Protein AF-A0AAJ1XS82-F1 (afdb_monomer_lite)

Sequence (290 aa):
MNNEFSKLIDMKKSEEEIETNHFIIKDNILRFDHLTLQLSNISRIYAGTKRMRIPVMAISIFVLAFGTIRFEGLRWISLIIMGLTGLYIYMVYQRHQSNKEYLIFQLNSGDNYSLYFQDAEFLNKVRNAVEAAFNHKNMYSEINIAEQKIIQGNHHVIHGNQANLNTGIQQGNTMHSNNHEEHSSTTVGDITDSTIHHSTFGNQNHQKNEQPVYDWPVLEANFKAVITSLKNEDETKQVNRQALKAVEKKDAKQFETIIKMNRKIFTSNLFLNTASGVLAQVISTILGIR

pLDDT: mean 77.22, std 16.33, range [36.38, 95.06]

Structure (mmCIF, N/CA/C/O backbone):
data_AF-A0AAJ1XS82-F1
#
_entry.id   AF-A0AAJ1XS82-F1
#
loop_
_atom_site.group_PDB
_atom_site.id
_atom_site.type_symbol
_atom_site.label_atom_id
_atom_site.label_alt_id
_atom_site.label_comp_id
_atom_site.label_asym_id
_atom_site.label_entity_id
_atom_site.label_seq_id
_atom_site.pdbx_PDB_ins_code
_atom_site.Cartn_x
_atom_site.Cartn_y
_atom_site.Cartn_z
_atom_site.occupancy
_atom_site.B_iso_or_equiv
_atom_site.auth_seq_id
_atom_site.auth_comp_id
_atom_site.auth_asym_id
_atom_site.auth_atom_id
_atom_site.pdbx_PDB_model_num
ATOM 1 N N . MET A 1 1 ? 42.927 0.924 -27.214 1.00 36.38 1 MET A N 1
ATOM 2 C CA . MET A 1 1 ? 41.949 2.023 -27.070 1.00 36.38 1 MET A CA 1
ATOM 3 C C . MET A 1 1 ? 40.538 1.491 -27.370 1.00 36.38 1 MET A C 1
ATOM 5 O O . MET A 1 1 ? 39.835 2.062 -28.186 1.00 36.38 1 MET A O 1
ATOM 9 N N . ASN A 1 2 ? 40.129 0.376 -26.732 1.00 40.75 2 ASN A N 1
ATOM 10 C CA . ASN A 1 2 ? 38.979 -0.443 -27.177 1.00 40.75 2 ASN A CA 1
ATOM 11 C C . ASN A 1 2 ? 37.887 -0.643 -26.101 1.00 40.75 2 ASN A C 1
ATOM 13 O O . ASN A 1 2 ? 37.001 -1.469 -26.286 1.00 40.75 2 ASN A O 1
ATOM 17 N N . ASN A 1 3 ? 37.918 0.096 -24.986 1.00 47.62 3 ASN A N 1
ATOM 18 C CA . ASN A 1 3 ? 37.048 -0.198 -23.832 1.00 47.62 3 ASN A CA 1
ATOM 19 C C . ASN A 1 3 ? 35.695 0.540 -23.828 1.00 47.62 3 ASN A C 1
ATOM 21 O O . ASN A 1 3 ? 34.836 0.219 -23.011 1.00 47.62 3 ASN A O 1
ATOM 25 N N . GLU A 1 4 ? 35.483 1.506 -24.725 1.00 46.44 4 GLU A N 1
ATOM 26 C CA . GLU A 1 4 ? 34.209 2.243 -24.829 1.00 46.44 4 GLU A CA 1
ATOM 27 C C . GLU A 1 4 ? 33.242 1.586 -25.830 1.00 46.44 4 GLU A C 1
ATOM 29 O O . GLU A 1 4 ? 32.036 1.544 -25.601 1.00 46.44 4 GLU A O 1
ATOM 34 N N . PHE A 1 5 ? 33.764 0.981 -26.903 1.00 39.47 5 PHE A N 1
ATOM 35 C CA . PHE A 1 5 ? 32.949 0.299 -27.916 1.00 39.47 5 PHE A CA 1
ATOM 36 C C . PHE A 1 5 ? 32.402 -1.050 -27.425 1.00 39.47 5 PHE A C 1
ATOM 38 O O . PHE A 1 5 ? 31.287 -1.427 -27.773 1.00 39.47 5 PHE A O 1
ATOM 45 N N . SER A 1 6 ? 33.145 -1.761 -26.570 1.00 36.81 6 SER A N 1
ATOM 46 C CA . SER A 1 6 ? 32.701 -3.031 -25.981 1.00 36.81 6 SER A CA 1
ATOM 47 C C . SER A 1 6 ? 31.549 -2.858 -24.985 1.00 36.81 6 SER A C 1
ATOM 49 O O . SER A 1 6 ? 30.681 -3.721 -24.919 1.00 36.81 6 SER A O 1
ATOM 51 N N . LYS A 1 7 ? 31.455 -1.712 -24.294 1.00 43.06 7 LYS A N 1
ATOM 52 C CA . LYS A 1 7 ? 30.298 -1.372 -23.440 1.00 43.06 7 LYS A CA 1
ATOM 53 C C . LYS A 1 7 ? 28.996 -1.168 -24.222 1.00 43.06 7 LYS A C 1
ATOM 55 O O . LYS A 1 7 ? 27.921 -1.289 -23.644 1.00 43.06 7 LYS A O 1
ATOM 60 N N . LEU A 1 8 ? 29.076 -0.856 -25.517 1.00 41.72 8 LEU A N 1
ATOM 61 C CA . LEU A 1 8 ? 27.907 -0.699 -26.391 1.00 41.72 8 LEU A CA 1
ATOM 62 C C . LEU A 1 8 ? 27.420 -2.033 -26.985 1.00 41.72 8 LEU A C 1
ATOM 64 O O . LEU A 1 8 ? 26.301 -2.091 -27.488 1.00 41.72 8 LEU A O 1
ATOM 68 N N . ILE A 1 9 ? 28.241 -3.088 -26.916 1.00 42.22 9 ILE A N 1
ATOM 69 C CA . ILE A 1 9 ? 27.979 -4.418 -27.498 1.00 42.22 9 ILE A CA 1
ATOM 70 C C . ILE A 1 9 ? 27.644 -5.446 -26.398 1.00 42.22 9 ILE A C 1
ATOM 72 O O . ILE A 1 9 ? 27.487 -6.629 -26.685 1.00 42.22 9 ILE A O 1
ATOM 76 N N . ASP A 1 10 ? 27.514 -5.011 -25.138 1.00 39.75 10 ASP A N 1
ATOM 77 C CA . ASP A 1 10 ? 27.344 -5.919 -24.004 1.00 39.75 10 ASP A CA 1
ATOM 78 C C . ASP A 1 10 ? 26.133 -6.841 -24.220 1.00 39.75 10 ASP A C 1
ATOM 80 O O . ASP A 1 10 ? 24.994 -6.389 -24.404 1.00 39.75 10 ASP A O 1
ATOM 84 N N . MET A 1 11 ? 26.425 -8.146 -24.280 1.00 37.50 11 MET A N 1
ATOM 85 C CA . MET A 1 11 ? 25.451 -9.209 -24.486 1.00 37.50 11 MET A CA 1
ATOM 86 C C . MET A 1 11 ? 24.334 -9.034 -23.467 1.00 37.50 11 MET A C 1
ATOM 88 O O . MET A 1 11 ? 24.579 -8.953 -22.268 1.00 37.50 11 MET A O 1
ATOM 92 N N . LYS A 1 12 ? 23.110 -8.955 -23.990 1.00 43.31 12 LYS A N 1
ATOM 93 C C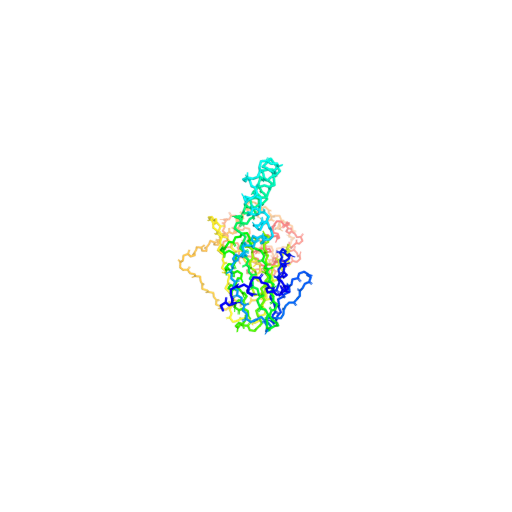A . LYS A 1 12 ? 21.835 -8.785 -23.293 1.00 43.31 12 LYS A CA 1
ATOM 94 C C . LYS A 1 12 ? 21.805 -9.531 -21.949 1.00 43.31 12 LYS A C 1
ATOM 96 O O . LYS A 1 12 ? 21.349 -10.668 -21.887 1.00 43.31 12 LYS A O 1
ATOM 101 N N . LYS A 1 13 ? 22.214 -8.868 -20.863 1.00 49.91 13 LYS A N 1
ATOM 102 C CA . LYS A 1 13 ? 21.665 -9.171 -19.542 1.00 49.91 13 LYS A CA 1
ATOM 103 C C . LYS A 1 13 ? 20.172 -8.911 -19.652 1.00 49.91 13 LYS A C 1
ATOM 105 O O . LYS A 1 13 ? 19.776 -7.848 -20.137 1.00 49.91 13 LYS A O 1
ATOM 110 N N . SER A 1 14 ? 19.358 -9.907 -19.327 1.00 54.50 14 SER A N 1
ATOM 111 C CA . SER A 1 14 ? 17.906 -9.780 -19.357 1.00 54.50 14 SER A CA 1
ATOM 112 C C . SER A 1 14 ? 17.501 -8.711 -18.349 1.00 54.50 14 SER A C 1
ATOM 114 O O . SER A 1 14 ? 17.502 -8.938 -17.145 1.00 54.50 14 SER A O 1
ATOM 116 N N . GLU A 1 15 ? 17.237 -7.508 -18.853 1.00 63.00 15 GLU A N 1
ATOM 117 C CA . GLU A 1 15 ? 16.472 -6.499 -18.135 1.00 63.00 15 GLU A CA 1
ATOM 118 C C . GLU A 1 15 ? 15.004 -6.871 -18.303 1.00 63.00 15 GLU A C 1
ATOM 120 O O . GLU A 1 15 ? 14.432 -6.666 -19.378 1.00 63.00 15 GLU A O 1
ATOM 125 N N . GLU A 1 16 ? 14.426 -7.459 -17.263 1.00 77.19 16 GLU A N 1
ATOM 126 C CA . GLU A 1 16 ? 13.007 -7.791 -17.228 1.00 77.19 16 GLU A CA 1
ATOM 127 C C . GLU A 1 16 ? 12.248 -6.660 -16.522 1.00 77.19 16 GLU A C 1
ATOM 129 O O . GLU A 1 16 ? 12.599 -6.229 -15.418 1.00 77.19 16 GLU A O 1
ATOM 134 N N . GLU A 1 17 ? 11.251 -6.102 -17.206 1.00 80.81 17 GLU A N 1
ATOM 135 C CA . GLU A 1 17 ? 10.330 -5.127 -16.623 1.00 80.81 17 GLU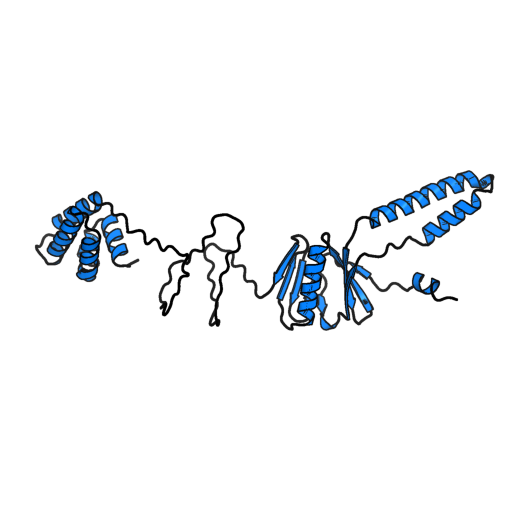 A CA 1
ATOM 136 C C . GLU A 1 17 ? 9.179 -5.908 -15.993 1.00 80.81 17 GLU A C 1
ATOM 138 O O . GLU A 1 17 ? 8.487 -6.661 -16.675 1.00 80.81 17 GLU A O 1
ATOM 143 N N . ILE A 1 18 ? 9.021 -5.775 -14.678 1.00 79.44 18 ILE A N 1
ATOM 144 C CA . ILE A 1 18 ? 7.933 -6.408 -13.943 1.00 79.44 18 ILE A CA 1
ATOM 145 C C . ILE A 1 18 ? 6.721 -5.492 -14.068 1.00 79.44 18 ILE A C 1
ATOM 147 O O . ILE A 1 18 ? 6.685 -4.412 -13.477 1.00 79.44 18 ILE A O 1
ATOM 151 N N . GLU A 1 19 ? 5.722 -5.931 -14.821 1.00 79.81 19 GLU A N 1
ATOM 152 C CA . GLU A 1 19 ? 4.417 -5.279 -14.865 1.00 79.81 19 GLU A CA 1
ATOM 153 C C . GLU A 1 19 ? 3.549 -5.839 -13.736 1.00 79.81 19 GLU A C 1
ATOM 155 O O . GLU A 1 19 ? 3.162 -7.006 -13.745 1.00 79.81 19 GLU A O 1
ATOM 160 N N . THR A 1 20 ? 3.276 -5.019 -12.724 1.00 83.19 20 THR A N 1
ATOM 161 C CA . THR A 1 20 ? 2.386 -5.378 -11.616 1.00 83.19 20 THR A CA 1
ATOM 162 C C . THR A 1 20 ? 1.746 -4.130 -11.019 1.00 83.19 20 THR A C 1
ATOM 164 O O . THR A 1 20 ? 2.346 -3.055 -11.012 1.00 83.19 20 THR A O 1
ATOM 167 N N . ASN A 1 21 ? 0.535 -4.280 -10.487 1.00 85.31 21 ASN A N 1
ATOM 168 C CA . ASN A 1 21 ? -0.152 -3.221 -9.747 1.00 85.31 21 ASN A CA 1
ATOM 169 C C . ASN A 1 21 ? 0.142 -3.277 -8.246 1.00 85.31 21 ASN A C 1
ATOM 171 O O . ASN A 1 21 ? -0.059 -2.285 -7.547 1.00 85.31 21 ASN A O 1
ATOM 175 N N . HIS A 1 22 ? 0.604 -4.421 -7.739 1.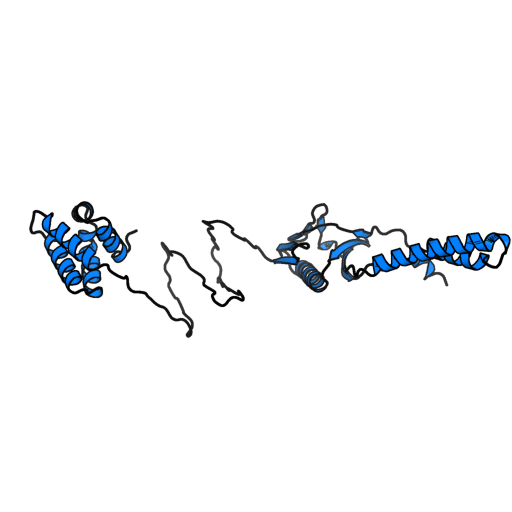00 89.00 22 HIS A N 1
ATOM 176 C CA . HIS A 1 22 ? 0.884 -4.604 -6.322 1.00 89.00 22 HIS A CA 1
ATOM 177 C C . HIS A 1 22 ? 1.980 -5.646 -6.084 1.00 89.00 22 HIS A C 1
ATOM 179 O O . HIS A 1 22 ? 2.276 -6.481 -6.939 1.00 89.00 22 HIS A O 1
ATOM 185 N N . PHE A 1 23 ? 2.617 -5.595 -4.920 1.00 90.62 23 PHE A N 1
ATOM 186 C CA . PHE A 1 23 ? 3.522 -6.651 -4.483 1.00 90.62 23 PHE A CA 1
ATOM 187 C C . PHE A 1 23 ? 3.622 -6.711 -2.965 1.00 90.62 23 PHE A C 1
ATOM 189 O O . PHE A 1 23 ? 3.323 -5.749 -2.255 1.00 90.62 23 PHE A O 1
ATOM 196 N N . ILE A 1 24 ? 4.043 -7.869 -2.469 1.00 90.56 24 ILE A N 1
ATOM 197 C CA . ILE A 1 24 ? 4.097 -8.163 -1.041 1.00 90.56 24 ILE A CA 1
ATOM 198 C C . ILE A 1 24 ? 5.530 -8.493 -0.654 1.00 90.56 24 ILE A C 1
ATOM 200 O O . ILE A 1 24 ? 6.176 -9.349 -1.255 1.00 90.56 24 ILE A O 1
ATOM 204 N N . ILE A 1 25 ? 6.006 -7.839 0.394 1.00 90.00 25 ILE A N 1
ATOM 205 C CA . ILE A 1 25 ? 7.246 -8.152 1.085 1.00 90.00 25 ILE A CA 1
ATOM 206 C C . ILE A 1 25 ? 6.869 -8.921 2.343 1.00 90.00 25 ILE A C 1
ATOM 208 O O . ILE A 1 25 ? 6.108 -8.426 3.175 1.00 90.00 25 ILE A O 1
ATOM 212 N N . LYS A 1 26 ? 7.377 -10.141 2.476 1.00 88.25 26 LYS A N 1
ATOM 213 C CA . LYS A 1 26 ? 7.187 -10.951 3.674 1.00 88.25 26 LYS A CA 1
ATOM 214 C C . LYS A 1 26 ? 8.416 -11.814 3.910 1.00 88.25 26 LYS A C 1
ATOM 216 O O . LYS A 1 26 ? 8.847 -12.549 3.023 1.00 88.25 26 LYS A O 1
ATOM 221 N N . ASP A 1 27 ? 8.937 -11.763 5.129 1.00 85.31 27 ASP A N 1
ATOM 222 C CA . ASP A 1 27 ? 10.106 -12.533 5.555 1.00 85.31 27 ASP A CA 1
ATOM 223 C C . ASP A 1 27 ? 11.322 -12.254 4.648 1.00 85.31 27 ASP A C 1
ATOM 225 O O . ASP A 1 27 ? 11.806 -11.128 4.617 1.00 85.31 27 ASP A O 1
ATOM 229 N N . ASN A 1 28 ? 11.820 -13.250 3.906 1.00 88.19 28 ASN A N 1
ATOM 230 C CA . ASN A 1 28 ? 12.927 -13.105 2.945 1.00 88.19 28 ASN A CA 1
ATOM 231 C C . ASN A 1 28 ? 12.436 -13.041 1.484 1.00 88.19 28 ASN A C 1
ATOM 233 O O . ASN A 1 28 ? 13.190 -13.336 0.556 1.00 88.19 28 ASN A O 1
ATOM 237 N N . ILE A 1 29 ? 11.156 -12.748 1.262 1.00 90.25 29 ILE A N 1
ATOM 238 C CA . ILE A 1 29 ? 10.509 -12.895 -0.039 1.00 90.25 29 ILE A CA 1
ATOM 239 C C . ILE A 1 29 ? 9.849 -11.586 -0.461 1.00 90.25 29 ILE A C 1
ATOM 241 O O . ILE A 1 29 ? 9.132 -10.948 0.307 1.00 90.25 29 ILE A O 1
ATOM 245 N N . LEU A 1 30 ? 10.054 -11.236 -1.726 1.00 91.25 30 LEU A N 1
ATOM 246 C CA . LEU A 1 30 ? 9.368 -10.177 -2.441 1.00 91.25 30 LEU A CA 1
ATOM 247 C C . LEU A 1 30 ? 8.538 -10.835 -3.553 1.00 91.25 30 LEU A C 1
ATOM 249 O O . LEU A 1 30 ? 9.077 -11.391 -4.511 1.00 91.25 30 LEU A O 1
ATOM 253 N N . ARG A 1 31 ? 7.218 -10.861 -3.368 1.00 91.75 31 ARG A N 1
ATOM 254 C CA . ARG A 1 31 ? 6.263 -11.584 -4.213 1.00 91.75 31 ARG A CA 1
ATOM 255 C C . ARG A 1 31 ? 5.474 -10.615 -5.084 1.00 91.75 31 ARG A C 1
ATOM 257 O O . ARG A 1 31 ? 4.754 -9.767 -4.563 1.00 91.75 31 ARG A O 1
ATOM 264 N N . PHE A 1 32 ? 5.577 -10.817 -6.388 1.00 90.06 32 PHE A N 1
ATOM 265 C CA . PHE A 1 32 ? 4.767 -10.199 -7.433 1.00 90.06 32 PHE A CA 1
ATOM 266 C C . PHE A 1 32 ? 3.729 -11.204 -7.962 1.00 90.06 32 PHE A C 1
ATOM 268 O O . PHE A 1 32 ? 3.754 -12.377 -7.582 1.00 90.06 32 PHE A O 1
ATOM 275 N N . ASP A 1 33 ? 2.868 -10.768 -8.883 1.00 83.62 33 ASP A N 1
ATOM 276 C CA . ASP A 1 33 ? 1.799 -11.595 -9.467 1.00 83.62 33 ASP A CA 1
ATOM 277 C C . ASP A 1 33 ? 2.321 -12.852 -10.184 1.00 83.62 33 ASP A C 1
ATOM 279 O O . ASP A 1 33 ? 1.759 -13.940 -10.047 1.00 83.62 33 ASP A O 1
ATOM 283 N N . HIS A 1 34 ? 3.423 -12.723 -10.927 1.00 81.94 34 HIS A N 1
ATOM 284 C CA . HIS A 1 34 ? 3.981 -13.803 -11.755 1.00 81.94 34 HIS A CA 1
ATOM 285 C C . HIS A 1 34 ? 5.432 -14.161 -11.419 1.00 81.94 34 HIS A C 1
ATOM 287 O O . HIS A 1 34 ? 6.026 -15.023 -12.062 1.00 81.94 34 HIS A O 1
ATOM 293 N N . LEU A 1 35 ? 6.014 -13.512 -10.409 1.00 86.69 35 LEU A N 1
ATOM 294 C CA . LEU A 1 35 ? 7.419 -13.665 -10.052 1.00 86.69 35 LEU A CA 1
ATOM 295 C C . LEU A 1 35 ? 7.591 -13.583 -8.540 1.00 86.69 35 LEU A C 1
ATOM 297 O O . LEU A 1 35 ? 6.905 -12.839 -7.848 1.00 86.69 35 LEU A O 1
ATOM 301 N N . THR A 1 36 ? 8.551 -14.330 -8.012 1.00 89.56 36 THR A N 1
ATOM 302 C CA . THR A 1 36 ? 8.961 -14.218 -6.616 1.00 89.56 36 THR A CA 1
ATOM 303 C C . THR A 1 36 ? 10.472 -14.066 -6.547 1.00 89.56 36 THR A C 1
ATOM 305 O O . THR A 1 36 ? 11.207 -14.912 -7.052 1.00 89.56 36 THR A O 1
ATOM 308 N N . LEU A 1 37 ? 10.936 -12.993 -5.911 1.00 89.69 37 LEU A N 1
ATOM 309 C CA . LEU A 1 37 ? 12.348 -12.717 -5.673 1.00 89.69 37 LEU A CA 1
ATOM 310 C C . LEU A 1 37 ? 12.679 -12.954 -4.202 1.00 89.69 37 LEU A C 1
ATOM 312 O O . LEU A 1 37 ? 11.929 -12.570 -3.309 1.00 89.69 37 LEU A O 1
ATOM 316 N N . GLN A 1 38 ? 13.825 -13.572 -3.934 1.00 91.12 38 GLN A N 1
ATOM 317 C CA . GLN A 1 38 ? 14.349 -13.652 -2.573 1.00 91.12 38 GLN A CA 1
ATOM 318 C C . GLN A 1 38 ? 15.155 -12.395 -2.266 1.00 91.12 38 GLN A C 1
ATOM 320 O O . GLN A 1 38 ? 16.053 -12.044 -3.031 1.00 91.12 38 GLN A O 1
ATOM 325 N N . LEU A 1 39 ? 14.879 -11.757 -1.128 1.00 89.81 39 LEU A N 1
ATOM 326 C CA . LEU A 1 39 ? 15.586 -10.552 -0.689 1.00 89.81 39 LEU A CA 1
ATOM 327 C C . LEU A 1 39 ? 17.093 -10.820 -0.547 1.00 89.81 39 LEU A C 1
ATOM 329 O O . LEU A 1 39 ? 17.902 -10.035 -1.027 1.00 89.81 39 LEU A O 1
ATOM 333 N N . SER A 1 40 ? 17.478 -11.980 -0.008 1.00 89.69 40 SER A N 1
ATOM 334 C CA . SER A 1 40 ? 18.881 -12.417 0.096 1.00 89.69 40 SER A CA 1
ATOM 335 C C . SER A 1 40 ? 19.628 -12.531 -1.239 1.00 89.69 40 SER A C 1
ATOM 337 O O . SER A 1 40 ? 20.858 -12.538 -1.250 1.00 89.69 40 SER A O 1
ATOM 339 N N . ASN A 1 41 ? 18.909 -12.638 -2.361 1.00 91.00 41 ASN A N 1
ATOM 340 C CA . ASN A 1 41 ? 19.509 -12.713 -3.692 1.00 91.00 41 ASN A CA 1
ATOM 341 C C . ASN A 1 41 ? 19.639 -11.341 -4.358 1.00 91.00 41 ASN A C 1
ATOM 343 O O . ASN A 1 41 ? 20.214 -11.262 -5.442 1.00 91.00 41 ASN A O 1
ATOM 347 N N . ILE A 1 42 ? 19.127 -10.276 -3.739 1.00 91.50 42 ILE A N 1
ATOM 348 C CA . ILE A 1 42 ? 19.248 -8.911 -4.245 1.00 91.50 42 ILE A CA 1
ATOM 349 C C . ILE A 1 42 ? 20.564 -8.324 -3.729 1.00 91.50 42 ILE A C 1
ATOM 351 O O . ILE A 1 42 ? 20.749 -8.117 -2.535 1.00 91.50 42 ILE A O 1
ATOM 355 N N . SER A 1 43 ? 21.479 -8.045 -4.653 1.00 90.31 43 SER A N 1
ATOM 356 C CA . SER A 1 43 ? 22.778 -7.427 -4.365 1.00 90.31 43 SER A CA 1
ATOM 357 C C . SER A 1 43 ? 22.670 -5.917 -4.146 1.00 90.31 43 SER A C 1
ATOM 359 O O . SER A 1 43 ? 23.405 -5.336 -3.348 1.00 90.31 43 SER A O 1
ATOM 361 N N . ARG A 1 44 ? 21.769 -5.263 -4.889 1.00 90.19 44 ARG A N 1
ATOM 362 C CA . ARG A 1 44 ? 21.616 -3.810 -4.900 1.00 90.19 44 ARG A CA 1
ATOM 363 C C . ARG A 1 44 ? 20.198 -3.427 -5.296 1.00 90.19 44 ARG A C 1
ATOM 365 O O . ARG A 1 44 ? 19.622 -4.007 -6.215 1.00 90.19 44 ARG A O 1
ATOM 372 N N . ILE A 1 45 ? 19.688 -2.390 -4.643 1.00 92.25 45 ILE A N 1
ATOM 373 C CA . ILE A 1 45 ? 18.465 -1.686 -5.019 1.00 92.25 45 ILE A CA 1
ATOM 374 C C . ILE A 1 45 ? 18.793 -0.217 -5.282 1.00 92.25 45 ILE A C 1
ATOM 376 O O . ILE A 1 45 ? 19.631 0.367 -4.592 1.00 92.25 45 ILE A O 1
ATOM 380 N N . TYR A 1 46 ? 18.182 0.383 -6.300 1.00 89.81 46 TYR A N 1
ATOM 381 C CA . TYR A 1 46 ? 18.290 1.821 -6.538 1.00 89.81 46 TYR A CA 1
ATOM 382 C C . TYR A 1 46 ? 17.118 2.347 -7.370 1.00 89.81 46 TYR A C 1
ATOM 384 O O . TYR A 1 46 ? 16.535 1.623 -8.174 1.00 89.81 46 TYR A O 1
ATOM 392 N N . ALA A 1 47 ? 16.796 3.624 -7.172 1.00 88.81 47 ALA A N 1
ATOM 393 C CA . ALA A 1 47 ? 15.893 4.374 -8.035 1.00 88.81 47 ALA A CA 1
ATOM 394 C C . ALA A 1 47 ? 16.686 4.966 -9.207 1.00 88.81 47 ALA A C 1
ATOM 396 O O . ALA A 1 47 ? 17.789 5.489 -9.017 1.00 88.81 47 ALA A O 1
ATOM 397 N N . GLY A 1 48 ? 16.149 4.886 -10.420 1.00 82.50 48 GLY A N 1
ATOM 398 C CA . GLY A 1 48 ? 16.800 5.474 -11.581 1.00 82.50 48 GLY A CA 1
ATOM 399 C C . GLY A 1 48 ? 15.912 5.535 -12.811 1.00 82.50 48 GLY A C 1
ATOM 400 O O . GLY A 1 48 ? 14.867 4.897 -12.893 1.00 82.50 48 GLY A O 1
ATOM 401 N N . THR A 1 49 ? 16.361 6.300 -13.798 1.00 74.75 49 THR A N 1
ATOM 402 C CA . THR A 1 49 ? 15.736 6.347 -15.118 1.00 74.75 49 THR A CA 1
ATOM 403 C C . THR A 1 49 ? 16.446 5.381 -16.056 1.00 74.75 49 THR A C 1
ATOM 405 O O . THR A 1 49 ? 17.673 5.215 -16.023 1.00 74.75 49 THR A O 1
ATOM 408 N N . LYS A 1 50 ? 15.680 4.712 -16.921 1.00 65.94 50 LYS A N 1
ATOM 409 C CA . LYS A 1 50 ? 16.271 3.857 -17.950 1.00 65.94 50 LYS A CA 1
ATOM 410 C C . LYS A 1 50 ? 17.022 4.742 -18.941 1.00 65.94 50 LYS A C 1
ATOM 412 O O . LYS A 1 50 ? 16.437 5.637 -19.550 1.00 65.94 50 LYS A O 1
ATOM 417 N N . ARG A 1 51 ? 18.327 4.499 -19.111 1.00 59.59 51 ARG A N 1
ATOM 418 C CA . ARG A 1 51 ? 19.134 5.244 -20.087 1.00 59.59 51 ARG A CA 1
ATOM 419 C C . ARG A 1 51 ? 18.542 5.046 -21.480 1.00 59.59 51 ARG A C 1
ATOM 421 O O . ARG A 1 51 ? 18.400 3.912 -21.937 1.00 59.59 51 ARG A O 1
ATOM 428 N N . MET A 1 52 ? 18.229 6.153 -22.150 1.00 58.91 52 MET A N 1
ATOM 429 C CA . MET A 1 52 ? 17.827 6.158 -23.553 1.00 58.91 52 MET A CA 1
ATOM 430 C C . MET A 1 52 ? 18.915 5.482 -24.388 1.00 58.91 52 MET A C 1
ATOM 432 O O . MET A 1 52 ? 20.048 5.961 -24.452 1.00 58.91 52 MET A O 1
ATOM 436 N N . ARG A 1 53 ? 18.575 4.362 -25.031 1.00 61.12 53 ARG A N 1
ATOM 437 C CA . ARG A 1 53 ? 19.437 3.731 -26.032 1.00 61.12 53 ARG A CA 1
ATOM 438 C C . ARG A 1 53 ? 18.929 4.150 -27.398 1.00 61.12 53 ARG A C 1
ATOM 440 O O . ARG A 1 53 ? 17.971 3.576 -27.908 1.00 61.12 53 ARG A O 1
ATOM 447 N N . ILE A 1 54 ? 19.566 5.159 -27.985 1.00 65.75 54 ILE A N 1
ATOM 448 C CA . ILE A 1 54 ? 19.316 5.477 -29.390 1.00 65.75 54 ILE A CA 1
ATOM 449 C C . ILE A 1 54 ? 19.845 4.293 -30.213 1.00 65.75 54 ILE A C 1
ATOM 451 O O . ILE A 1 54 ? 21.000 3.897 -30.022 1.00 65.75 54 ILE A O 1
ATOM 455 N N . PRO A 1 55 ? 19.032 3.691 -31.096 1.00 74.44 55 PRO A N 1
ATOM 456 C CA . PRO A 1 55 ? 19.476 2.565 -31.900 1.00 74.44 55 PRO A CA 1
ATOM 457 C C . PRO A 1 55 ? 20.647 2.998 -32.784 1.00 74.44 55 PRO A C 1
ATOM 459 O O . PRO A 1 55 ? 20.489 3.829 -33.677 1.00 74.44 55 PRO A O 1
ATOM 462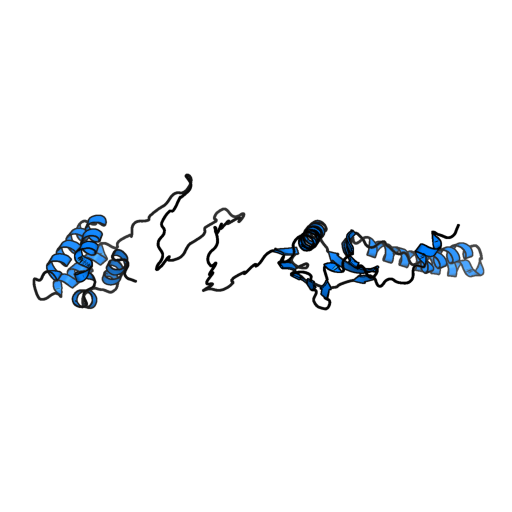 N N . VAL A 1 56 ? 21.824 2.412 -32.541 1.00 74.75 56 VAL A N 1
ATOM 463 C CA . VAL A 1 56 ? 23.073 2.743 -33.251 1.00 74.75 56 VAL A CA 1
ATOM 464 C C . VAL A 1 56 ? 22.892 2.609 -34.762 1.00 74.75 56 VAL A C 1
ATOM 466 O O . VAL A 1 56 ? 23.352 3.463 -35.509 1.00 74.75 56 VAL A O 1
ATOM 469 N N . MET A 1 57 ? 22.119 1.612 -35.209 1.00 74.12 57 MET A N 1
ATOM 470 C CA . MET A 1 57 ? 21.768 1.446 -36.621 1.00 74.12 57 MET A CA 1
ATOM 471 C C . MET A 1 57 ? 21.030 2.656 -37.208 1.00 74.12 57 MET A C 1
ATOM 473 O O . MET A 1 57 ? 21.336 3.053 -38.328 1.00 74.12 57 MET A O 1
ATOM 477 N N . ALA A 1 58 ? 20.109 3.284 -36.471 1.00 80.75 58 ALA A N 1
ATOM 478 C CA . ALA A 1 58 ? 19.397 4.465 -36.963 1.00 80.75 58 ALA A CA 1
ATOM 479 C C . ALA A 1 58 ? 20.343 5.664 -37.127 1.00 80.75 58 ALA A C 1
ATOM 481 O O . ALA A 1 58 ? 20.249 6.385 -38.118 1.00 80.75 58 ALA A O 1
ATOM 482 N N . ILE A 1 59 ? 21.300 5.830 -36.206 1.00 84.38 59 ILE A N 1
ATOM 483 C CA . ILE A 1 59 ? 22.351 6.852 -36.315 1.00 84.38 59 ILE A CA 1
ATOM 484 C C . ILE A 1 59 ? 23.248 6.559 -37.524 1.00 84.38 59 ILE A C 1
ATOM 486 O O . ILE A 1 59 ? 23.517 7.457 -38.318 1.00 84.38 59 ILE A O 1
ATOM 490 N N . SER A 1 60 ? 23.682 5.309 -37.707 1.00 85.44 60 SER A N 1
ATOM 491 C CA . SER A 1 60 ? 24.522 4.916 -38.843 1.00 85.44 60 SER A CA 1
ATOM 492 C C . SER A 1 60 ? 23.834 5.174 -40.185 1.00 85.44 60 SER A C 1
ATOM 494 O O . SER A 1 60 ? 24.453 5.736 -41.085 1.00 85.44 60 SER A O 1
ATOM 496 N N . ILE A 1 61 ? 22.548 4.829 -40.312 1.00 88.06 61 ILE A N 1
ATOM 497 C CA . ILE A 1 61 ? 21.766 5.082 -41.531 1.00 88.06 61 ILE A CA 1
ATOM 498 C C . ILE A 1 61 ? 21.619 6.589 -41.775 1.00 88.06 61 ILE A C 1
ATOM 500 O O . ILE A 1 61 ? 21.793 7.039 -42.906 1.00 88.06 61 ILE A O 1
ATOM 504 N N . PHE A 1 62 ? 21.366 7.378 -40.727 1.00 89.25 62 PHE A N 1
ATOM 505 C CA . PHE A 1 62 ? 21.266 8.834 -40.836 1.00 89.25 62 PHE A CA 1
ATOM 506 C C . PHE A 1 62 ? 22.580 9.464 -41.333 1.00 89.25 62 PHE A C 1
ATOM 508 O O . PHE A 1 62 ? 22.571 10.279 -42.256 1.00 89.25 62 PHE A O 1
ATOM 515 N N . VAL A 1 63 ? 23.726 9.044 -40.784 1.00 89.75 63 VAL A N 1
ATOM 516 C CA . VAL A 1 63 ? 25.056 9.538 -41.189 1.00 89.75 63 VAL A CA 1
ATOM 517 C C . VAL A 1 63 ? 25.402 9.124 -42.626 1.00 89.75 63 VAL A C 1
ATOM 519 O O . VAL A 1 63 ? 25.923 9.938 -43.390 1.00 89.75 63 VAL A O 1
ATOM 522 N N . LEU A 1 64 ? 25.074 7.893 -43.032 1.00 89.06 64 LEU A N 1
ATOM 523 C CA . LEU A 1 64 ? 25.271 7.419 -44.409 1.00 89.06 64 LEU A CA 1
ATOM 524 C C . LEU A 1 64 ? 24.402 8.191 -45.417 1.00 89.06 64 LEU A C 1
ATOM 526 O O . LEU A 1 64 ? 24.878 8.576 -46.489 1.00 89.06 64 LEU A O 1
ATOM 530 N N . ALA A 1 65 ? 23.143 8.467 -45.068 1.00 87.75 65 ALA A N 1
ATOM 531 C CA . ALA A 1 65 ? 22.254 9.289 -45.886 1.00 87.75 65 ALA A CA 1
ATOM 532 C C . ALA A 1 65 ? 22.791 10.726 -46.023 1.00 87.75 65 ALA A C 1
ATOM 534 O O . ALA A 1 65 ? 22.816 11.281 -47.120 1.00 87.75 65 ALA A O 1
ATOM 535 N N . PHE A 1 66 ? 23.317 11.302 -44.941 1.00 89.38 66 PHE A N 1
ATOM 536 C CA . PHE A 1 66 ? 23.934 12.626 -44.974 1.00 89.38 66 PHE A CA 1
ATOM 537 C C . PHE A 1 66 ? 25.184 12.682 -45.873 1.00 89.38 66 PHE A C 1
ATOM 539 O O . PHE A 1 66 ? 25.351 13.627 -46.644 1.00 89.38 66 PHE A O 1
ATOM 546 N N . GLY A 1 67 ? 26.042 11.658 -45.836 1.00 88.00 67 GLY A N 1
ATOM 547 C CA . GLY A 1 67 ? 27.249 11.594 -46.672 1.00 88.00 67 GLY A CA 1
ATOM 548 C C . GLY A 1 67 ? 26.964 11.464 -48.174 1.00 88.00 67 GLY A C 1
ATOM 549 O O . GLY A 1 67 ? 27.727 11.962 -49.001 1.00 88.00 67 GLY A O 1
ATOM 550 N N . THR A 1 68 ? 25.839 10.845 -48.541 1.00 88.62 68 THR A N 1
ATOM 551 C CA . THR A 1 68 ? 25.465 10.590 -49.944 1.00 88.62 68 THR A CA 1
ATOM 552 C C . THR A 1 68 ? 24.709 11.744 -50.613 1.00 88.62 68 THR A C 1
ATOM 554 O O . THR A 1 68 ? 24.562 11.748 -51.833 1.00 88.62 68 THR A O 1
ATOM 557 N N . ILE A 1 69 ? 24.317 12.782 -49.862 1.00 87.69 69 ILE A N 1
ATOM 558 C CA . ILE A 1 69 ? 23.599 13.969 -50.376 1.00 87.69 69 ILE A CA 1
ATOM 559 C C . ILE A 1 69 ? 24.357 14.718 -51.483 1.00 87.69 69 ILE A C 1
ATOM 561 O O . ILE A 1 69 ? 23.741 15.408 -52.296 1.00 87.69 69 ILE A O 1
ATOM 565 N N . ARG A 1 70 ? 25.691 14.603 -51.519 1.00 85.81 70 ARG A N 1
ATOM 566 C CA . ARG A 1 70 ? 26.548 15.281 -52.505 1.00 85.81 70 ARG A CA 1
ATOM 567 C C . ARG A 1 70 ? 26.511 14.638 -53.896 1.00 85.81 70 ARG A C 1
ATOM 569 O O . ARG A 1 70 ? 26.986 15.259 -54.838 1.00 85.81 70 ARG A O 1
ATOM 576 N N . PHE A 1 71 ? 25.945 13.439 -54.037 1.00 88.19 71 PHE A N 1
ATOM 577 C CA . PHE A 1 71 ? 25.806 12.758 -55.324 1.00 88.19 71 PHE A CA 1
ATOM 578 C C . PHE A 1 71 ? 24.446 13.086 -55.950 1.00 88.19 71 PHE A C 1
ATOM 580 O O . PHE A 1 71 ? 23.405 12.707 -55.414 1.00 88.19 71 PHE A O 1
ATOM 587 N N . GLU A 1 72 ? 24.440 13.765 -57.101 1.00 80.69 72 GLU A N 1
ATOM 588 C CA . GLU A 1 72 ? 23.210 14.266 -57.741 1.00 80.69 72 GLU A CA 1
ATOM 589 C C . GLU A 1 72 ? 22.170 13.170 -58.020 1.00 80.69 72 GLU A C 1
ATOM 591 O O . GLU A 1 72 ? 20.983 13.387 -57.785 1.00 80.69 72 GLU A O 1
ATOM 596 N N . GLY A 1 73 ? 22.604 11.970 -58.423 1.00 86.31 73 GLY A N 1
ATOM 597 C CA . GLY A 1 73 ? 21.704 10.843 -58.701 1.00 86.31 73 GLY A CA 1
ATOM 598 C C . GLY A 1 73 ? 21.027 10.236 -57.465 1.00 86.31 73 GLY A C 1
ATOM 599 O O . GLY A 1 73 ? 19.973 9.621 -57.590 1.00 86.31 73 GLY A O 1
ATOM 600 N N . LEU A 1 74 ? 21.598 10.417 -56.269 1.00 86.12 74 LEU A N 1
ATOM 601 C CA . LEU A 1 74 ? 21.081 9.838 -55.019 1.00 86.12 74 LEU A CA 1
ATOM 602 C C . LEU A 1 74 ? 20.492 10.885 -54.067 1.00 86.12 74 LEU A C 1
ATOM 604 O O . LEU A 1 74 ? 19.813 10.524 -53.109 1.00 86.12 74 LEU A O 1
ATOM 608 N N . ARG A 1 75 ? 20.686 12.179 -54.347 1.00 88.50 75 ARG A N 1
ATOM 609 C CA . ARG A 1 75 ? 20.316 13.297 -53.468 1.00 88.50 75 ARG A CA 1
ATOM 610 C C . ARG A 1 75 ? 18.877 13.228 -52.950 1.00 88.50 75 ARG A C 1
ATOM 612 O O . ARG A 1 75 ? 18.653 13.412 -51.756 1.00 88.50 75 ARG A O 1
ATOM 619 N N . TRP A 1 76 ? 17.905 12.964 -53.822 1.00 89.38 76 TRP A N 1
ATOM 620 C CA . TRP A 1 76 ? 16.491 12.899 -53.433 1.00 89.38 76 TRP A CA 1
ATOM 621 C C . TRP A 1 76 ? 16.187 11.707 -52.521 1.00 89.38 76 TRP A C 1
ATOM 623 O O . TRP A 1 76 ? 15.455 11.848 -51.544 1.00 89.38 76 TRP A O 1
ATOM 633 N N . ILE A 1 77 ? 16.809 10.558 -52.788 1.00 89.31 77 ILE A N 1
ATOM 634 C CA . ILE A 1 77 ? 16.676 9.344 -51.974 1.00 89.31 77 ILE A CA 1
ATOM 635 C C . ILE A 1 77 ? 17.300 9.573 -50.593 1.00 89.31 77 ILE A C 1
ATOM 637 O O . ILE A 1 77 ? 16.675 9.280 -49.573 1.00 89.31 77 ILE A O 1
ATOM 641 N N . SER A 1 78 ? 18.490 10.174 -50.545 1.00 88.88 78 SER A N 1
ATOM 642 C CA . SER A 1 78 ? 19.179 10.514 -49.299 1.00 88.88 78 SER A CA 1
ATOM 643 C C . SER A 1 78 ? 18.366 11.474 -48.427 1.00 88.88 78 SER A C 1
ATOM 645 O O . SER A 1 78 ? 18.286 11.271 -47.218 1.00 88.88 78 SER A O 1
ATOM 647 N N . LEU A 1 79 ? 17.708 12.479 -49.018 1.00 90.88 79 LEU A N 1
ATOM 648 C CA . LEU A 1 79 ? 16.845 13.412 -48.282 1.00 90.88 79 LEU A CA 1
ATOM 649 C C . LEU A 1 79 ? 15.622 12.720 -47.664 1.00 90.88 79 LEU A C 1
ATOM 651 O O . LEU A 1 79 ? 15.294 12.989 -46.508 1.00 90.88 79 LEU A O 1
ATOM 655 N N . ILE A 1 80 ? 14.977 11.805 -48.394 1.00 92.25 80 ILE A N 1
ATOM 656 C CA . ILE A 1 80 ? 13.822 11.045 -47.890 1.00 92.25 80 ILE A CA 1
ATOM 657 C C . ILE A 1 80 ? 14.243 10.134 -46.730 1.00 92.25 80 ILE A C 1
ATOM 659 O O . ILE A 1 80 ? 13.610 10.144 -45.673 1.00 92.25 80 ILE A O 1
ATOM 663 N N . ILE A 1 81 ? 15.338 9.385 -46.895 1.00 90.38 81 ILE A N 1
ATOM 664 C CA . ILE A 1 81 ? 15.859 8.487 -45.853 1.00 90.38 81 ILE A CA 1
ATOM 665 C C . ILE A 1 81 ? 16.261 9.284 -44.608 1.00 90.38 81 ILE A C 1
ATOM 667 O O . ILE A 1 81 ? 15.942 8.876 -43.490 1.00 90.38 81 ILE A O 1
ATOM 671 N N . MET A 1 82 ? 16.914 10.434 -44.785 1.00 90.56 82 MET A N 1
ATOM 672 C CA . MET A 1 82 ? 17.312 11.314 -43.685 1.00 90.56 82 MET A CA 1
ATOM 673 C C . MET A 1 82 ? 16.094 11.876 -42.940 1.00 90.56 82 MET A C 1
ATOM 675 O O . MET A 1 82 ? 16.082 11.894 -41.711 1.00 90.56 82 MET A O 1
ATOM 679 N N . GLY A 1 83 ? 15.042 12.272 -43.665 1.00 91.31 83 GLY A N 1
ATOM 680 C CA . GLY A 1 83 ? 13.786 12.727 -43.069 1.00 91.31 83 GLY A CA 1
ATOM 681 C C . GLY A 1 83 ? 13.107 11.643 -42.228 1.00 91.31 83 GLY A C 1
ATOM 682 O O . GLY A 1 83 ? 12.759 11.890 -41.075 1.00 91.31 83 GLY A O 1
ATOM 683 N N . LEU A 1 84 ? 12.978 10.425 -42.766 1.00 91.62 84 LEU A N 1
ATOM 684 C CA . LEU A 1 84 ? 12.346 9.296 -42.069 1.00 91.62 84 LEU A CA 1
ATOM 685 C C . LEU A 1 84 ? 13.137 8.846 -40.835 1.00 91.62 84 LEU A C 1
ATOM 687 O O . LEU A 1 84 ? 12.561 8.629 -39.770 1.00 91.62 84 LEU A O 1
ATOM 691 N N . THR A 1 85 ? 14.460 8.730 -40.957 1.00 89.94 85 THR A N 1
ATOM 692 C CA . THR A 1 85 ? 15.323 8.339 -39.831 1.00 89.94 85 THR A CA 1
ATOM 693 C C . THR A 1 85 ? 15.402 9.427 -38.762 1.00 89.94 85 THR A C 1
ATOM 695 O O . THR A 1 85 ? 15.361 9.105 -37.576 1.00 89.94 85 THR A O 1
ATOM 698 N N . GLY A 1 86 ? 15.421 10.704 -39.153 1.00 87.56 86 GLY A N 1
ATOM 699 C CA . GLY A 1 86 ? 15.324 11.832 -38.225 1.00 87.56 86 GLY A CA 1
ATOM 700 C C . GLY A 1 86 ? 14.005 11.840 -37.446 1.00 87.56 86 GLY A C 1
ATOM 701 O O . GLY A 1 86 ? 14.020 11.963 -36.222 1.00 87.56 86 GLY A O 1
ATOM 702 N N . LEU A 1 87 ? 12.873 11.624 -38.128 1.00 90.00 87 LEU A N 1
ATOM 703 C CA . LEU A 1 87 ? 11.554 11.489 -37.493 1.00 90.00 87 LEU A CA 1
ATOM 704 C C . LEU A 1 87 ? 11.506 10.316 -36.509 1.00 90.00 87 LEU A C 1
ATOM 706 O O . LEU A 1 87 ? 11.000 10.459 -35.398 1.00 90.00 87 LEU A O 1
ATOM 710 N N . TYR A 1 88 ? 12.068 9.169 -36.891 1.00 86.69 88 TYR A N 1
ATOM 711 C CA . TYR A 1 88 ? 12.144 7.997 -36.025 1.00 86.69 88 TYR A CA 1
ATOM 712 C C . TYR A 1 88 ? 12.968 8.268 -34.756 1.00 86.69 88 TYR A C 1
ATOM 714 O O . TYR A 1 88 ? 12.511 7.969 -33.652 1.00 86.69 88 TYR A O 1
ATOM 722 N N . ILE A 1 89 ? 14.146 8.891 -34.888 1.00 84.50 89 ILE A N 1
ATOM 723 C CA . ILE A 1 89 ? 14.980 9.282 -33.739 1.00 84.50 89 ILE A CA 1
ATOM 724 C C . ILE A 1 89 ? 14.225 10.269 -32.840 1.00 84.50 89 ILE A C 1
ATOM 726 O O . ILE A 1 89 ? 14.246 10.113 -31.620 1.00 84.50 89 ILE A O 1
ATOM 730 N N . TYR A 1 90 ? 13.516 11.241 -33.421 1.00 83.75 90 TYR A N 1
ATOM 731 C CA . TYR A 1 90 ? 12.705 12.201 -32.672 1.00 83.75 90 TYR A CA 1
ATOM 732 C C . TYR A 1 90 ? 11.562 11.528 -31.893 1.00 83.75 90 TYR A C 1
ATOM 734 O O . TYR A 1 90 ? 11.383 11.807 -30.709 1.00 83.75 90 TYR A O 1
ATOM 742 N N . MET A 1 91 ? 10.834 10.587 -32.503 1.00 81.38 91 MET A N 1
ATOM 743 C CA . MET A 1 91 ? 9.785 9.825 -31.811 1.00 81.38 91 MET A CA 1
ATOM 744 C C . MET A 1 91 ? 10.346 8.989 -30.654 1.00 81.38 91 MET A C 1
ATOM 746 O O . MET A 1 91 ? 9.770 8.971 -29.565 1.00 81.38 91 MET A O 1
ATOM 750 N N . VAL A 1 92 ? 11.484 8.317 -30.864 1.00 78.31 92 VAL A N 1
ATOM 751 C CA . VAL A 1 92 ? 12.182 7.567 -29.805 1.00 78.31 92 VAL A CA 1
ATOM 752 C C . VAL A 1 92 ? 12.611 8.507 -28.677 1.00 78.31 92 VAL A C 1
ATOM 754 O O . VAL A 1 92 ? 12.441 8.176 -27.505 1.00 78.31 92 VAL A O 1
ATOM 757 N N . TYR A 1 93 ? 13.109 9.695 -29.019 1.00 75.94 93 TYR A N 1
ATOM 758 C CA . TYR A 1 93 ? 13.517 10.709 -28.055 1.00 75.94 93 TYR A CA 1
ATOM 759 C C . TYR A 1 93 ? 12.338 11.208 -27.205 1.00 75.94 93 TYR A C 1
ATOM 761 O O . TYR A 1 93 ? 12.417 11.219 -25.976 1.00 75.94 93 TYR A O 1
ATOM 769 N N . GLN A 1 94 ? 11.216 11.549 -27.842 1.00 71.88 94 GLN A N 1
ATOM 770 C CA . GLN A 1 94 ? 10.022 12.053 -27.163 1.00 71.88 94 GLN A CA 1
ATOM 771 C C . GLN A 1 94 ? 9.380 10.995 -26.255 1.00 71.88 94 GLN A C 1
ATOM 773 O O . GLN A 1 94 ? 8.974 11.302 -25.137 1.00 71.88 94 GLN A O 1
ATOM 778 N N . ARG A 1 95 ? 9.371 9.725 -26.681 1.00 66.19 95 ARG A N 1
ATOM 779 C CA . ARG A 1 95 ? 8.895 8.599 -25.860 1.00 66.19 95 ARG A CA 1
ATOM 780 C C . ARG A 1 95 ? 9.765 8.345 -24.625 1.00 66.19 95 ARG A C 1
ATOM 782 O O . ARG A 1 95 ? 9.289 7.780 -23.649 1.00 66.19 95 ARG A O 1
ATOM 789 N N . HIS A 1 96 ? 11.030 8.749 -24.663 1.00 65.75 96 HIS A N 1
ATOM 790 C CA . HIS A 1 96 ? 11.954 8.643 -23.536 1.00 65.75 96 HIS A CA 1
ATOM 791 C C . HIS A 1 96 ? 11.920 9.858 -22.599 1.00 65.75 96 HIS A C 1
ATOM 793 O O . HIS A 1 96 ? 12.281 9.712 -21.436 1.00 65.75 96 HIS A O 1
ATOM 799 N N . GLN A 1 97 ? 11.486 11.033 -23.071 1.00 56.75 97 GLN A N 1
ATOM 800 C CA . GLN A 1 97 ? 11.291 12.215 -22.221 1.00 56.75 97 GLN A CA 1
ATOM 801 C C . GLN A 1 97 ? 10.079 12.108 -21.288 1.00 56.75 97 GLN A C 1
ATOM 803 O O . GLN A 1 97 ? 9.988 12.881 -20.336 1.00 56.75 97 GLN A O 1
ATOM 808 N N . SER A 1 98 ? 9.157 11.162 -21.505 1.00 56.78 98 SER A N 1
ATOM 809 C CA . SER A 1 98 ? 8.213 10.809 -20.445 1.00 56.78 98 SER A CA 1
ATOM 810 C C . SER A 1 98 ? 9.040 10.208 -19.308 1.00 56.78 98 SER A C 1
ATOM 812 O O . SER A 1 98 ? 9.494 9.073 -19.442 1.00 56.78 98 SER A O 1
ATOM 814 N N . ASN A 1 99 ? 9.316 10.999 -18.267 1.00 59.56 99 ASN A N 1
ATOM 815 C CA . ASN A 1 99 ? 10.153 10.680 -17.108 1.00 59.56 99 ASN A CA 1
ATOM 816 C C . ASN A 1 99 ? 9.680 9.399 -16.420 1.00 59.56 99 ASN A C 1
ATOM 818 O O . ASN A 1 99 ? 8.950 9.436 -15.434 1.00 59.56 99 ASN A O 1
ATOM 822 N N . LYS A 1 100 ? 10.059 8.248 -16.972 1.00 70.75 100 LYS A N 1
ATOM 823 C CA . LYS A 1 100 ? 9.746 6.971 -16.367 1.00 70.75 100 LYS A CA 1
ATOM 824 C C . LYS A 1 100 ? 10.789 6.688 -15.309 1.00 70.75 100 LYS A C 1
ATOM 826 O O . LYS A 1 100 ? 11.955 6.438 -15.635 1.00 70.75 100 LYS A O 1
ATOM 831 N N . GLU A 1 101 ? 10.367 6.749 -14.059 1.00 84.25 101 GLU A N 1
ATOM 832 C CA . GLU A 1 101 ? 11.208 6.368 -12.943 1.00 84.25 101 GLU A CA 1
ATOM 833 C C . GLU A 1 101 ? 10.996 4.897 -12.608 1.00 84.25 101 GLU A C 1
ATOM 835 O O . GLU A 1 101 ? 9.881 4.374 -12.645 1.00 84.25 101 GLU A O 1
ATOM 840 N N . TYR A 1 102 ? 12.101 4.216 -12.329 1.00 88.19 102 TYR A N 1
ATOM 841 C CA . TYR A 1 102 ? 12.122 2.787 -12.089 1.00 88.19 102 TYR A CA 1
ATOM 842 C C . TYR A 1 102 ? 12.800 2.478 -10.763 1.00 88.19 102 TYR A C 1
ATOM 844 O O . TYR A 1 102 ? 13.852 3.038 -10.438 1.00 88.19 102 TYR A O 1
ATOM 852 N N . LEU A 1 103 ? 12.233 1.518 -10.040 1.00 90.94 103 LEU A N 1
ATOM 853 C CA . LEU A 1 103 ? 12.930 0.801 -8.985 1.00 90.94 103 LEU A CA 1
ATOM 854 C C . LEU A 1 103 ? 13.653 -0.381 -9.618 1.00 90.94 103 LEU A C 1
ATOM 856 O O . LEU A 1 103 ? 13.022 -1.212 -10.269 1.00 90.94 103 LEU A O 1
ATOM 860 N N . ILE A 1 104 ? 14.970 -0.447 -9.456 1.00 91.12 104 ILE A N 1
ATOM 861 C CA . ILE A 1 104 ? 15.793 -1.475 -10.088 1.00 91.12 104 ILE A CA 1
ATOM 862 C C . ILE A 1 104 ? 16.365 -2.390 -9.011 1.00 91.12 104 ILE A C 1
ATOM 864 O O . ILE A 1 104 ? 17.045 -1.934 -8.088 1.00 91.12 104 ILE A O 1
ATOM 868 N N . PHE A 1 105 ? 16.102 -3.686 -9.162 1.00 91.81 105 PHE A N 1
ATOM 869 C CA . PHE A 1 105 ? 16.639 -4.767 -8.348 1.00 91.81 105 PHE A CA 1
ATOM 870 C C . PHE A 1 105 ? 17.731 -5.480 -9.137 1.00 91.81 105 PHE A C 1
ATOM 872 O O . PHE A 1 105 ? 17.459 -6.112 -10.157 1.00 91.81 105 PHE A O 1
ATOM 879 N N . GLN A 1 106 ? 18.965 -5.396 -8.654 1.00 91.00 106 GLN A N 1
ATOM 880 C CA . GLN A 1 106 ? 20.092 -6.119 -9.225 1.00 91.00 106 GLN A CA 1
ATOM 881 C C . GLN A 1 106 ? 20.361 -7.367 -8.390 1.00 91.00 106 GLN A C 1
ATOM 883 O O . GLN A 1 106 ? 20.711 -7.269 -7.210 1.00 91.00 106 GLN A O 1
ATOM 888 N N . LEU A 1 107 ? 20.219 -8.541 -8.995 1.00 90.31 107 LEU A N 1
ATOM 889 C CA . LEU A 1 107 ? 20.446 -9.814 -8.321 1.00 90.31 107 LEU A CA 1
ATOM 890 C C . LEU A 1 107 ? 21.934 -10.175 -8.249 1.00 90.31 107 LEU A C 1
ATOM 892 O O . LEU A 1 107 ? 22.745 -9.712 -9.051 1.00 90.31 107 LEU A O 1
ATOM 896 N N . ASN A 1 108 ? 22.282 -11.071 -7.325 1.00 88.56 108 ASN A N 1
ATOM 897 C CA . ASN A 1 108 ? 23.616 -11.668 -7.204 1.00 88.56 108 ASN A CA 1
ATOM 898 C C . ASN A 1 108 ? 24.029 -12.446 -8.467 1.00 88.56 108 ASN A C 1
ATOM 900 O O . ASN A 1 108 ? 25.217 -12.525 -8.768 1.00 88.56 108 ASN A O 1
ATOM 904 N N . SER A 1 109 ? 23.066 -12.983 -9.231 1.00 85.19 109 SER A N 1
ATOM 905 C CA . SER A 1 109 ? 23.310 -13.595 -10.549 1.00 85.19 109 SER A CA 1
ATOM 906 C C . SER A 1 109 ? 23.779 -12.580 -11.597 1.00 85.19 109 SER A C 1
ATOM 908 O O . SER A 1 109 ? 24.338 -12.948 -12.627 1.00 85.19 109 SER A O 1
ATOM 910 N N . GLY A 1 110 ? 23.572 -11.288 -11.333 1.00 81.75 110 GLY A N 1
ATOM 911 C CA . GLY A 1 110 ? 23.832 -10.202 -12.260 1.00 81.75 110 GLY A CA 1
ATOM 912 C C . GLY A 1 110 ? 22.642 -9.834 -13.143 1.00 81.75 110 GLY A C 1
ATOM 913 O O . GLY A 1 110 ? 22.825 -8.927 -13.960 1.00 81.75 110 GLY A O 1
ATOM 914 N N . ASP A 1 111 ? 21.488 -10.489 -12.979 1.00 85.56 111 ASP A N 1
ATOM 915 C CA . ASP A 1 111 ? 20.220 -10.138 -13.630 1.00 85.56 111 ASP A CA 1
ATOM 916 C C . ASP A 1 111 ? 19.606 -8.881 -13.011 1.00 85.56 111 ASP A C 1
ATOM 918 O O . ASP A 1 111 ? 19.805 -8.599 -11.825 1.00 85.56 111 ASP A O 1
ATOM 922 N N . ASN A 1 112 ? 18.838 -8.140 -13.811 1.00 87.69 112 ASN A N 1
ATOM 923 C CA . ASN A 1 112 ? 18.197 -6.905 -13.380 1.00 87.69 112 ASN A CA 1
ATOM 924 C C . ASN A 1 112 ? 16.688 -6.986 -13.598 1.00 87.69 112 ASN A C 1
ATOM 926 O O . ASN A 1 112 ? 16.232 -7.177 -14.725 1.00 87.69 112 ASN A O 1
ATOM 930 N N . TYR A 1 113 ? 15.932 -6.733 -12.536 1.00 89.19 113 TYR A N 1
ATOM 931 C CA . TYR A 1 113 ? 14.492 -6.520 -12.607 1.00 89.19 113 TYR A CA 1
ATOM 932 C C . TYR A 1 113 ? 14.187 -5.046 -12.398 1.00 89.19 113 TYR A C 1
ATOM 934 O O . TYR A 1 113 ? 14.771 -4.403 -11.525 1.00 89.19 113 TYR A O 1
ATOM 942 N N . SER A 1 114 ? 13.277 -4.501 -13.194 1.00 89.12 114 SER A N 1
ATOM 943 C CA . SER A 1 114 ? 12.864 -3.102 -13.098 1.00 89.12 114 SER A CA 1
ATOM 944 C C . SER A 1 114 ? 11.361 -2.997 -12.908 1.00 89.12 114 SER A C 1
ATOM 946 O O . SER A 1 114 ? 10.605 -3.709 -13.557 1.00 89.12 114 SER A O 1
ATOM 948 N N . LEU A 1 115 ? 10.940 -2.115 -12.009 1.00 88.81 115 LEU A N 1
ATOM 949 C CA . LEU A 1 115 ? 9.542 -1.870 -11.688 1.00 88.81 115 LEU A CA 1
ATOM 950 C C . LEU A 1 115 ? 9.240 -0.390 -11.902 1.00 88.81 115 LEU A C 1
ATOM 952 O O . LEU A 1 115 ? 9.933 0.466 -11.354 1.00 88.81 115 LEU A O 1
ATOM 956 N N . TYR A 1 116 ? 8.243 -0.100 -12.730 1.00 88.31 116 TYR A N 1
ATOM 957 C CA . TYR A 1 116 ? 7.886 1.261 -13.114 1.00 88.31 116 TYR A CA 1
ATOM 958 C C . TYR A 1 116 ? 7.041 1.965 -12.043 1.00 88.31 116 TYR A C 1
ATOM 960 O O . TYR A 1 116 ? 6.113 1.374 -11.493 1.00 88.31 116 TYR A O 1
ATOM 968 N N . PHE A 1 117 ? 7.323 3.249 -11.805 1.00 86.19 117 PHE A N 1
ATOM 969 C CA . PHE A 1 117 ? 6.528 4.129 -10.953 1.00 86.19 117 PHE A CA 1
ATOM 970 C C . PHE A 1 117 ? 6.236 5.456 -11.661 1.00 86.19 117 PHE A C 1
ATOM 972 O O . PHE A 1 117 ? 7.101 6.043 -12.312 1.00 86.19 117 PHE A O 1
ATOM 979 N N . GLN A 1 118 ? 4.997 5.935 -11.524 1.00 83.19 118 GLN A N 1
ATOM 980 C CA . GLN A 1 118 ? 4.592 7.247 -12.044 1.00 83.19 118 GLN A CA 1
ATOM 981 C C . GLN A 1 118 ? 5.067 8.397 -11.149 1.00 83.19 118 GLN A C 1
ATOM 983 O O . GLN A 1 118 ? 5.376 9.470 -11.658 1.00 83.19 118 GLN A O 1
ATOM 988 N N . ASP A 1 119 ? 5.119 8.169 -9.834 1.00 84.25 119 ASP A N 1
ATOM 989 C CA . ASP A 1 119 ? 5.453 9.179 -8.834 1.00 84.25 119 ASP A CA 1
ATOM 990 C C . ASP A 1 119 ? 6.806 8.893 -8.162 1.00 84.25 119 ASP A C 1
ATOM 992 O O . ASP A 1 119 ? 7.042 7.810 -7.615 1.00 84.25 119 ASP A O 1
ATOM 996 N N . ALA A 1 120 ? 7.690 9.890 -8.205 1.00 84.69 120 ALA A N 1
ATOM 997 C CA . ALA A 1 120 ? 9.061 9.820 -7.704 1.00 84.69 120 ALA A CA 1
ATOM 998 C C . ALA A 1 120 ? 9.146 9.768 -6.172 1.00 84.69 120 ALA A C 1
ATOM 1000 O O . ALA A 1 120 ? 10.048 9.153 -5.586 1.00 84.69 120 ALA A O 1
ATOM 1001 N N . GLU A 1 121 ? 8.214 10.437 -5.492 1.00 86.12 121 GLU A N 1
ATOM 1002 C CA . GLU A 1 121 ? 8.171 10.464 -4.034 1.00 86.12 121 GLU A CA 1
ATOM 1003 C C . GLU A 1 121 ? 7.753 9.089 -3.503 1.00 86.12 121 GLU A C 1
ATOM 1005 O O . GLU A 1 121 ? 8.393 8.525 -2.609 1.00 86.12 121 GLU A O 1
ATOM 1010 N N . PHE A 1 122 ? 6.726 8.504 -4.113 1.00 88.44 122 PHE A N 1
ATOM 1011 C CA . PHE A 1 122 ? 6.231 7.174 -3.819 1.00 88.44 122 PHE A CA 1
ATOM 1012 C C . PHE A 1 122 ? 7.268 6.095 -4.143 1.00 88.44 122 PHE A C 1
ATOM 1014 O O . PHE A 1 122 ? 7.505 5.221 -3.309 1.00 88.44 122 PHE A O 1
ATOM 1021 N N . LEU A 1 123 ? 7.972 6.198 -5.275 1.00 90.19 123 LEU A N 1
ATOM 1022 C CA . LEU A 1 123 ? 9.112 5.332 -5.595 1.00 90.19 123 LEU A CA 1
ATOM 1023 C C . LEU A 1 123 ? 10.137 5.295 -4.451 1.00 90.19 123 LEU A C 1
ATOM 1025 O O . LEU A 1 123 ? 10.586 4.222 -4.043 1.00 90.19 123 LEU A O 1
ATOM 1029 N N . ASN A 1 124 ? 10.502 6.459 -3.910 1.00 88.94 124 ASN A N 1
ATOM 1030 C CA . ASN A 1 124 ? 11.450 6.539 -2.802 1.00 88.94 124 ASN A CA 1
ATOM 1031 C C . ASN A 1 124 ? 10.890 5.940 -1.506 1.00 88.94 124 ASN A C 1
ATOM 1033 O O . ASN A 1 124 ? 11.625 5.260 -0.789 1.00 88.94 124 ASN A O 1
ATOM 1037 N N . LYS A 1 125 ? 9.593 6.121 -1.223 1.00 89.75 125 LYS A N 1
ATOM 1038 C CA . LYS A 1 125 ? 8.921 5.457 -0.091 1.00 89.75 125 LYS A CA 1
ATOM 1039 C C . LYS A 1 125 ? 8.980 3.934 -0.229 1.00 89.75 125 LYS A C 1
ATOM 1041 O O . LYS A 1 125 ? 9.322 3.247 0.733 1.00 89.75 125 LYS A O 1
ATOM 1046 N N . VAL A 1 126 ? 8.720 3.409 -1.426 1.00 91.12 126 VAL A N 1
ATOM 1047 C CA . VAL A 1 126 ? 8.801 1.972 -1.717 1.00 91.12 126 VAL A CA 1
ATOM 1048 C C . VAL A 1 126 ? 10.236 1.457 -1.599 1.00 91.12 126 VAL A C 1
ATOM 1050 O O . VAL A 1 126 ? 10.459 0.427 -0.964 1.00 91.12 126 VAL A O 1
ATOM 1053 N N . ARG A 1 127 ? 11.226 2.186 -2.132 1.00 91.94 127 ARG A N 1
ATOM 1054 C CA . ARG A 1 127 ? 12.651 1.850 -1.977 1.00 91.94 127 ARG A CA 1
ATOM 1055 C C . ARG A 1 127 ? 13.030 1.720 -0.503 1.00 91.94 127 ARG A C 1
ATOM 1057 O O . ARG A 1 127 ? 13.606 0.707 -0.119 1.00 91.94 127 ARG A O 1
ATOM 1064 N N . ASN A 1 128 ? 12.646 2.695 0.318 1.00 89.69 128 ASN A N 1
ATOM 1065 C CA . ASN A 1 128 ? 12.913 2.677 1.755 1.00 89.69 128 ASN A CA 1
ATOM 1066 C C . ASN A 1 128 ? 12.231 1.487 2.451 1.00 89.69 128 ASN A C 1
ATOM 1068 O O . ASN A 1 128 ? 12.819 0.893 3.351 1.00 89.69 128 ASN A O 1
ATOM 1072 N N . ALA A 1 129 ? 11.017 1.104 2.032 1.00 88.38 129 ALA A N 1
ATOM 1073 C CA . ALA A 1 129 ? 10.327 -0.070 2.570 1.00 88.38 129 ALA A CA 1
ATOM 1074 C C . ALA A 1 129 ? 11.069 -1.380 2.245 1.00 88.38 129 ALA A C 1
ATOM 1076 O O . ALA A 1 129 ? 11.227 -2.231 3.120 1.00 88.38 129 ALA A O 1
ATOM 1077 N N . VAL A 1 130 ? 11.586 -1.528 1.020 1.00 90.25 130 VAL A N 1
ATOM 1078 C CA . VAL A 1 130 ? 12.411 -2.692 0.657 1.00 90.25 130 VAL A CA 1
ATOM 1079 C C . VAL A 1 130 ? 13.752 -2.679 1.402 1.00 90.25 130 VAL A C 1
ATOM 1081 O O . VAL A 1 130 ? 14.180 -3.712 1.910 1.00 90.25 130 VAL A O 1
ATOM 1084 N N . GLU A 1 131 ? 14.399 -1.517 1.531 1.00 88.88 131 GLU A N 1
ATOM 1085 C CA . GLU A 1 131 ? 15.635 -1.367 2.315 1.00 88.88 131 GLU A CA 1
ATOM 1086 C C . GLU A 1 131 ? 15.424 -1.733 3.794 1.00 88.88 131 GLU A C 1
ATOM 1088 O O . GLU A 1 131 ? 16.249 -2.423 4.396 1.00 88.88 131 GLU A O 1
ATOM 1093 N N . ALA A 1 132 ? 14.290 -1.339 4.379 1.00 85.69 132 ALA A N 1
ATOM 1094 C CA . ALA A 1 132 ? 13.923 -1.719 5.738 1.00 85.69 132 ALA A CA 1
ATOM 1095 C C . ALA A 1 132 ? 13.744 -3.238 5.885 1.00 85.69 132 ALA A C 1
ATOM 1097 O O . ALA A 1 132 ? 14.170 -3.798 6.900 1.00 85.69 132 ALA A O 1
ATOM 1098 N N . ALA A 1 133 ? 13.183 -3.902 4.871 1.00 85.69 133 ALA A N 1
ATOM 1099 C CA . ALA A 1 133 ? 13.006 -5.351 4.846 1.00 85.69 133 ALA A CA 1
ATOM 1100 C C . ALA A 1 133 ? 14.329 -6.129 4.715 1.00 85.69 133 ALA A C 1
ATOM 1102 O O . ALA A 1 133 ? 14.429 -7.232 5.248 1.00 85.69 133 ALA A O 1
ATOM 1103 N N . PHE A 1 134 ? 15.372 -5.563 4.090 1.00 84.81 134 PHE A N 1
ATOM 1104 C CA . PHE A 1 134 ? 16.714 -6.169 4.126 1.00 84.81 134 PHE A CA 1
ATOM 1105 C C . PHE A 1 134 ? 17.296 -6.213 5.542 1.00 84.81 134 PHE A C 1
ATOM 1107 O O . PHE A 1 134 ? 17.974 -7.175 5.904 1.00 84.81 134 PHE A O 1
ATOM 1114 N N . ASN A 1 135 ? 17.024 -5.182 6.344 1.00 80.62 135 ASN A N 1
ATOM 1115 C CA . ASN A 1 135 ? 17.576 -5.050 7.691 1.00 80.62 135 ASN A CA 1
ATOM 1116 C C . ASN A 1 135 ? 16.761 -5.809 8.751 1.00 80.62 135 ASN A C 1
ATOM 1118 O O . ASN A 1 135 ? 17.330 -6.313 9.720 1.00 80.62 135 ASN A O 1
ATOM 1122 N N . HIS A 1 136 ? 15.442 -5.917 8.576 1.00 71.50 136 HIS A N 1
ATOM 1123 C CA . HIS A 1 136 ? 14.539 -6.518 9.558 1.00 71.50 136 HIS A CA 1
ATOM 1124 C C . HIS A 1 136 ? 13.935 -7.817 9.026 1.00 71.50 136 HIS A C 1
ATOM 1126 O O . HIS A 1 136 ? 12.967 -7.813 8.266 1.00 71.50 136 HIS A O 1
ATOM 1132 N N . LYS A 1 137 ? 14.471 -8.953 9.485 1.00 61.94 137 LYS A N 1
ATOM 1133 C CA . LYS A 1 137 ? 13.858 -10.264 9.240 1.00 61.94 137 LYS A CA 1
ATOM 1134 C C . LYS A 1 137 ? 12.465 -10.273 9.888 1.00 61.94 137 LYS A C 1
ATOM 1136 O O . LYS A 1 137 ? 12.365 -10.011 11.084 1.00 61.94 137 LYS A O 1
ATOM 1141 N N . ASN A 1 138 ? 11.429 -10.588 9.103 1.00 60.34 138 ASN A N 1
ATOM 1142 C CA . ASN A 1 138 ? 10.003 -10.684 9.487 1.00 60.34 138 ASN A CA 1
ATOM 1143 C C . ASN A 1 138 ? 9.163 -9.392 9.372 1.00 60.34 138 ASN A C 1
ATOM 1145 O O . ASN A 1 138 ? 8.200 -9.207 10.116 1.00 60.34 138 ASN A O 1
ATOM 1149 N N . MET A 1 139 ? 9.478 -8.499 8.429 1.00 70.69 139 MET A N 1
ATOM 1150 C CA . MET A 1 139 ? 8.598 -7.375 8.085 1.00 70.69 139 MET A CA 1
ATOM 1151 C C . MET A 1 139 ? 7.555 -7.805 7.034 1.00 70.69 139 MET A C 1
ATOM 1153 O O . MET A 1 139 ? 7.925 -8.301 5.971 1.00 70.69 139 MET A O 1
ATOM 1157 N N . TYR A 1 140 ? 6.260 -7.618 7.324 1.00 82.94 140 TYR A N 1
ATOM 1158 C CA . TYR A 1 140 ? 5.199 -7.653 6.307 1.00 82.94 140 TYR A CA 1
ATOM 1159 C C . TYR A 1 140 ? 4.991 -6.243 5.758 1.00 82.94 140 TYR A C 1
ATOM 1161 O O . TYR A 1 140 ? 4.822 -5.289 6.525 1.00 82.94 140 TYR A O 1
ATOM 1169 N N . SER A 1 141 ? 5.014 -6.095 4.439 1.00 85.19 141 SER A N 1
ATOM 1170 C CA . SER A 1 141 ? 4.598 -4.872 3.759 1.00 85.19 141 SER A CA 1
ATOM 1171 C C . SER A 1 141 ? 3.883 -5.211 2.463 1.00 85.19 141 SER A C 1
ATOM 1173 O O . SER A 1 141 ? 4.403 -5.959 1.643 1.00 85.19 141 SER A O 1
ATOM 1175 N N . GLU A 1 142 ? 2.710 -4.637 2.263 1.00 88.06 142 GLU A N 1
ATOM 1176 C CA . GLU A 1 142 ? 1.961 -4.728 1.018 1.00 88.06 142 GLU A CA 1
ATOM 1177 C C . GLU A 1 142 ? 1.996 -3.373 0.323 1.00 88.06 142 GLU A C 1
ATOM 1179 O O . GLU A 1 142 ? 1.705 -2.339 0.926 1.00 88.06 142 GLU A O 1
ATOM 1184 N N . ILE A 1 143 ? 2.426 -3.373 -0.931 1.00 87.81 143 ILE A N 1
ATOM 1185 C CA . ILE A 1 143 ? 2.668 -2.165 -1.710 1.00 87.81 143 ILE A CA 1
ATOM 1186 C C . ILE A 1 143 ? 1.727 -2.201 -2.901 1.00 87.81 143 ILE A C 1
ATOM 1188 O O . ILE A 1 143 ? 1.862 -3.057 -3.772 1.00 87.81 143 ILE A O 1
ATOM 1192 N N . ASN A 1 144 ? 0.784 -1.265 -2.932 1.00 85.06 144 ASN A N 1
ATOM 1193 C CA . ASN A 1 144 ? -0.113 -1.040 -4.055 1.00 85.06 144 ASN A CA 1
ATOM 1194 C C . ASN A 1 144 ? 0.407 0.160 -4.853 1.00 85.06 144 ASN A C 1
ATOM 1196 O O . ASN A 1 144 ? 0.423 1.295 -4.373 1.00 85.06 144 ASN A O 1
ATOM 1200 N N . ILE A 1 145 ? 0.873 -0.117 -6.066 1.00 83.69 145 ILE A N 1
ATOM 1201 C CA . ILE A 1 145 ? 1.489 0.853 -6.970 1.00 83.69 145 ILE A CA 1
ATOM 1202 C C . ILE A 1 145 ? 0.419 1.728 -7.620 1.00 83.69 145 ILE A C 1
ATOM 1204 O O . ILE A 1 145 ? 0.618 2.934 -7.749 1.00 83.69 145 ILE A O 1
ATOM 1208 N N . ALA A 1 146 ? -0.726 1.139 -7.979 1.00 80.50 146 ALA A N 1
ATOM 1209 C CA . ALA A 1 146 ? -1.832 1.853 -8.612 1.00 80.50 146 ALA A CA 1
ATOM 1210 C C . ALA A 1 146 ? -2.474 2.882 -7.665 1.00 80.50 146 ALA A C 1
ATOM 1212 O O . ALA A 1 146 ? -2.789 3.992 -8.082 1.00 80.50 146 ALA A O 1
ATOM 1213 N N . GLU A 1 147 ? -2.619 2.533 -6.385 1.00 79.81 147 GLU A N 1
ATOM 1214 C CA . GLU A 1 147 ? -3.181 3.414 -5.350 1.00 79.81 147 GLU A CA 1
ATOM 1215 C C . GLU A 1 147 ? -2.127 4.261 -4.619 1.00 79.81 147 GLU A C 1
ATOM 1217 O O . GLU A 1 147 ? -2.476 5.031 -3.727 1.00 79.81 147 GLU A O 1
ATOM 1222 N N . GLN A 1 148 ? -0.841 4.106 -4.953 1.00 80.75 148 GLN A N 1
ATOM 1223 C CA . GLN A 1 148 ? 0.284 4.746 -4.258 1.00 80.75 148 GLN A CA 1
ATOM 1224 C C . GLN A 1 148 ? 0.239 4.560 -2.730 1.00 80.75 148 GLN A C 1
ATOM 1226 O O . GLN A 1 148 ? 0.441 5.492 -1.946 1.00 80.75 148 GLN A O 1
ATOM 1231 N N . LYS A 1 149 ? -0.014 3.325 -2.28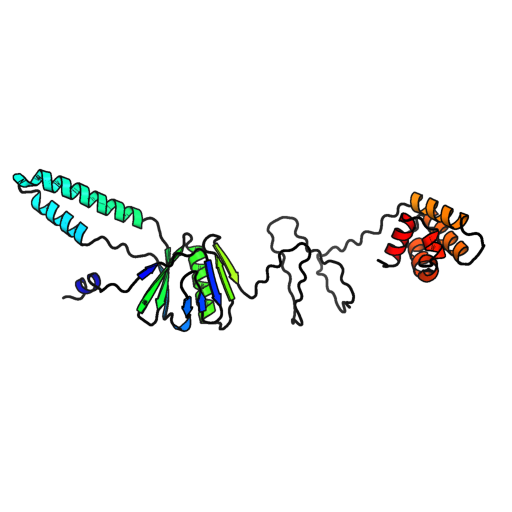7 1.00 80.88 149 LYS A N 1
ATOM 1232 C CA . LYS A 1 149 ? -0.226 2.991 -0.875 1.00 80.88 149 LYS A CA 1
ATOM 1233 C C . LYS A 1 149 ? 0.734 1.905 -0.401 1.00 80.88 149 LYS A C 1
ATOM 1235 O O . LYS A 1 149 ? 0.933 0.899 -1.077 1.00 80.88 149 LYS A O 1
ATOM 1240 N N . ILE A 1 150 ? 1.301 2.094 0.791 1.00 80.75 150 ILE A N 1
ATOM 1241 C CA . ILE A 1 150 ? 2.118 1.090 1.488 1.00 80.75 150 ILE A CA 1
ATOM 1242 C C . ILE A 1 150 ? 1.424 0.742 2.803 1.00 80.75 150 ILE A C 1
ATOM 1244 O O . ILE A 1 150 ? 1.151 1.622 3.618 1.00 80.75 150 ILE A O 1
ATOM 1248 N N . ILE A 1 151 ? 1.155 -0.540 3.015 1.00 79.81 151 ILE A N 1
ATOM 1249 C CA . ILE A 1 151 ? 0.557 -1.081 4.234 1.00 79.81 151 ILE A CA 1
ATOM 1250 C C . ILE A 1 151 ? 1.644 -1.883 4.950 1.00 79.81 151 ILE A C 1
ATOM 1252 O O . ILE A 1 151 ? 2.096 -2.899 4.434 1.00 79.81 151 ILE A O 1
ATOM 1256 N N . GLN A 1 152 ? 2.089 -1.421 6.121 1.00 72.19 152 GLN A N 1
ATOM 1257 C CA . GLN A 1 152 ? 3.166 -2.054 6.895 1.00 72.19 152 GLN A CA 1
ATOM 1258 C C . GLN A 1 152 ? 2.626 -2.750 8.154 1.00 72.19 152 GLN A C 1
ATOM 1260 O O . GLN A 1 152 ? 1.685 -2.267 8.788 1.00 72.19 152 GLN A O 1
ATOM 1265 N N . GLY A 1 153 ? 3.260 -3.861 8.540 1.00 64.06 153 GLY A N 1
ATOM 1266 C CA . GLY A 1 153 ? 2.948 -4.628 9.753 1.00 64.06 153 GLY A CA 1
ATOM 1267 C C . GLY A 1 153 ? 1.878 -5.707 9.556 1.00 64.06 153 GLY A C 1
ATOM 1268 O O . GLY A 1 153 ? 1.398 -5.926 8.449 1.00 64.06 153 GLY A O 1
ATOM 1269 N N . ASN A 1 154 ? 1.480 -6.380 10.642 1.00 51.59 154 ASN A N 1
ATOM 1270 C CA . ASN A 1 154 ? 0.320 -7.284 10.656 1.00 51.59 154 ASN A CA 1
ATOM 1271 C C . ASN A 1 154 ? -0.972 -6.455 10.600 1.00 51.59 154 ASN A C 1
ATOM 1273 O O . ASN A 1 154 ? -1.718 -6.364 11.574 1.00 51.59 154 ASN A O 1
ATOM 1277 N N . HIS A 1 155 ? -1.196 -5.771 9.483 1.00 43.97 155 HIS A N 1
ATOM 1278 C CA . HIS A 1 155 ? -2.364 -4.931 9.291 1.00 43.97 155 HIS A CA 1
ATOM 1279 C C . HIS A 1 155 ? -3.587 -5.831 9.088 1.00 43.97 155 HIS A C 1
ATOM 1281 O O . HIS A 1 155 ? -3.802 -6.403 8.022 1.00 43.97 155 HIS A O 1
ATOM 1287 N N . HIS A 1 156 ? -4.389 -5.984 10.138 1.00 48.69 156 HIS A N 1
ATOM 1288 C CA . HIS A 1 156 ? -5.756 -6.474 10.020 1.00 48.69 156 HIS A CA 1
ATOM 1289 C C . HIS A 1 156 ? -6.678 -5.275 9.870 1.00 48.69 156 HIS A C 1
ATOM 1291 O O . HIS A 1 156 ? -7.033 -4.616 10.844 1.00 48.69 156 HIS A O 1
ATOM 1297 N N . VAL A 1 157 ? -7.065 -4.988 8.629 1.00 46.38 157 VAL A N 1
ATOM 1298 C CA . VAL A 1 157 ? -8.196 -4.102 8.372 1.00 46.38 157 VAL A CA 1
ATOM 1299 C C . VAL A 1 157 ? -9.454 -4.950 8.522 1.00 46.38 157 VAL A C 1
ATOM 1301 O O . VAL A 1 157 ? -9.784 -5.746 7.644 1.00 46.38 157 VAL A O 1
ATOM 1304 N N . ILE A 1 158 ? -10.125 -4.844 9.671 1.00 50.16 158 ILE A N 1
ATOM 1305 C CA . ILE A 1 158 ? -11.377 -5.567 9.899 1.00 50.16 158 ILE A CA 1
ATOM 1306 C C . ILE A 1 158 ? -12.522 -4.724 9.338 1.00 50.16 158 ILE A C 1
ATOM 1308 O O . ILE A 1 158 ? -12.982 -3.774 9.966 1.00 50.16 158 ILE A O 1
ATOM 1312 N N . HIS A 1 159 ? -12.980 -5.072 8.138 1.00 44.88 159 HIS A N 1
ATOM 1313 C CA . HIS A 1 159 ? -14.214 -4.536 7.576 1.00 44.88 159 HIS A CA 1
ATOM 1314 C C . HIS A 1 159 ? -15.389 -5.450 7.941 1.00 44.88 159 HIS A C 1
ATOM 1316 O O . HIS A 1 159 ? -15.391 -6.633 7.606 1.00 44.88 159 HIS A O 1
ATOM 1322 N N . GLY A 1 160 ? -16.405 -4.900 8.606 1.00 40.72 160 GLY A N 1
ATOM 1323 C CA . GLY A 1 160 ? -17.673 -5.587 8.849 1.00 40.72 160 GLY A CA 1
ATOM 1324 C C . GLY A 1 160 ? -18.527 -4.880 9.898 1.00 40.72 160 GLY A C 1
ATOM 1325 O O . GLY A 1 160 ? -17.994 -4.322 10.851 1.00 40.72 160 GLY A O 1
ATOM 1326 N N . ASN A 1 161 ? -19.856 -4.959 9.766 1.00 45.25 161 ASN A N 1
ATOM 1327 C CA . ASN A 1 161 ? -20.819 -4.408 10.737 1.00 45.25 161 ASN A CA 1
ATOM 1328 C C . ASN A 1 161 ? -20.703 -5.023 12.154 1.00 45.25 161 ASN A C 1
ATOM 1330 O O . ASN A 1 161 ? -21.417 -4.594 13.056 1.00 45.25 161 ASN A O 1
ATOM 1334 N N . GLN A 1 162 ? -19.840 -6.032 12.351 1.00 48.06 162 GLN A N 1
ATOM 1335 C CA . GLN A 1 162 ? -19.606 -6.756 13.611 1.00 48.06 162 GLN A CA 1
ATOM 1336 C C . GLN A 1 162 ? -18.143 -7.236 13.736 1.00 48.06 162 GLN A C 1
ATOM 1338 O O . GLN A 1 162 ? -17.868 -8.387 14.070 1.00 48.06 162 GLN A O 1
ATOM 1343 N N . ALA A 1 163 ? -17.185 -6.371 13.408 1.00 47.69 163 ALA A N 1
ATOM 1344 C CA . ALA A 1 163 ? -15.762 -6.654 13.571 1.00 47.69 163 ALA A CA 1
ATOM 1345 C C . ALA A 1 163 ? -15.388 -6.871 15.055 1.00 47.69 163 ALA A C 1
ATOM 1347 O O . ALA A 1 163 ? -15.474 -5.942 15.854 1.00 47.69 163 ALA A O 1
ATOM 1348 N N . ASN A 1 164 ? -14.946 -8.078 15.431 1.00 45.09 164 ASN A N 1
ATOM 1349 C CA . ASN A 1 164 ? -14.384 -8.356 16.758 1.00 45.09 164 ASN A CA 1
ATOM 1350 C C . ASN A 1 164 ? -12.849 -8.296 16.687 1.00 45.09 164 ASN A C 1
ATOM 1352 O O . ASN A 1 164 ? -12.225 -9.115 16.011 1.00 45.09 164 ASN A O 1
ATOM 1356 N N . LEU A 1 165 ? -12.251 -7.310 17.360 1.00 55.62 165 LEU A N 1
ATOM 1357 C CA . LEU A 1 165 ? -10.802 -7.163 17.478 1.00 55.62 165 LEU A CA 1
ATOM 1358 C C . LEU A 1 165 ? -10.337 -7.745 18.822 1.00 55.62 165 LEU A C 1
ATOM 1360 O O . LEU A 1 165 ? -10.492 -7.111 19.863 1.00 55.62 165 LEU A O 1
ATOM 1364 N N . ASN A 1 166 ? -9.732 -8.933 18.795 1.00 47.53 166 ASN A N 1
ATOM 1365 C CA . ASN A 1 166 ? -9.085 -9.542 19.959 1.00 47.53 166 ASN A CA 1
ATOM 1366 C C . ASN A 1 166 ? -7.561 -9.357 19.861 1.00 47.53 166 ASN A C 1
ATOM 1368 O O . ASN A 1 166 ? -6.913 -10.002 19.039 1.00 47.53 166 ASN A O 1
ATOM 1372 N N . THR A 1 167 ? -6.985 -8.471 20.681 1.00 51.25 167 THR A N 1
ATOM 1373 C CA . THR A 1 167 ? -5.547 -8.138 20.630 1.00 51.25 167 THR A CA 1
ATOM 1374 C C . THR A 1 167 ? -4.663 -8.945 21.590 1.00 51.25 167 THR A C 1
ATOM 1376 O O . THR A 1 167 ? -3.460 -8.709 21.626 1.00 51.25 167 THR A O 1
ATOM 1379 N N . GLY A 1 168 ? -5.195 -9.907 22.357 1.00 47.56 168 GLY A N 1
ATOM 1380 C CA . GLY A 1 168 ? -4.403 -10.703 23.311 1.00 47.56 168 GLY A CA 1
ATOM 1381 C C . GLY A 1 168 ? -3.687 -9.880 24.405 1.00 47.56 168 GLY A C 1
ATOM 1382 O O . GLY A 1 168 ? -4.025 -8.724 24.655 1.00 47.56 168 GLY A O 1
ATOM 1383 N N . ILE A 1 169 ? -2.695 -10.486 25.080 1.00 42.69 169 ILE A N 1
ATOM 1384 C CA . ILE A 1 169 ? -1.859 -9.823 26.102 1.00 42.69 169 ILE A CA 1
ATOM 1385 C C . ILE A 1 169 ? -0.802 -8.967 25.390 1.00 42.69 169 ILE A C 1
ATOM 1387 O O . ILE A 1 169 ? 0.233 -9.473 24.959 1.00 42.69 169 ILE A O 1
ATOM 1391 N N . GLN A 1 170 ? -1.064 -7.668 25.264 1.00 46.53 170 GLN A N 1
ATOM 1392 C CA . GLN A 1 170 ? -0.120 -6.679 24.743 1.00 46.53 170 GLN A CA 1
ATOM 1393 C C . GLN A 1 170 ? 0.219 -5.656 25.831 1.00 46.53 170 GLN A C 1
ATOM 1395 O O . GLN A 1 170 ? -0.621 -5.298 26.652 1.00 46.53 170 GLN A O 1
ATOM 1400 N N . GLN A 1 171 ? 1.474 -5.199 25.848 1.00 44.56 171 GLN A N 1
ATOM 1401 C CA . GLN A 1 171 ? 2.024 -4.307 26.879 1.00 44.56 171 GLN A CA 1
ATOM 1402 C C . GLN A 1 171 ? 1.438 -2.877 26.821 1.00 44.56 171 GLN A C 1
ATOM 1404 O O . GLN A 1 171 ? 1.652 -2.087 27.736 1.00 44.56 171 GLN A O 1
ATOM 1409 N N . GLY A 1 172 ? 0.665 -2.561 25.775 1.00 48.81 172 GLY A N 1
ATOM 1410 C CA . GLY A 1 172 ? -0.126 -1.341 25.635 1.00 48.81 172 GLY A CA 1
ATOM 1411 C C . GLY A 1 172 ? -0.704 -1.204 24.225 1.00 48.81 172 GLY A C 1
ATOM 1412 O O . GLY A 1 172 ? -0.015 -1.494 23.249 1.00 48.81 172 GLY A O 1
ATOM 1413 N N . ASN A 1 173 ? -1.951 -0.736 24.127 1.00 55.19 173 ASN A N 1
ATOM 1414 C CA . ASN A 1 173 ? -2.597 -0.389 22.861 1.00 55.19 173 ASN A CA 1
ATOM 1415 C C . ASN A 1 173 ? -2.786 1.127 22.808 1.00 55.19 173 ASN A C 1
ATOM 1417 O O . ASN A 1 173 ? -3.486 1.693 23.648 1.00 55.19 173 ASN A O 1
ATOM 1421 N N . THR A 1 174 ? -2.194 1.777 21.809 1.00 51.00 174 THR A N 1
ATOM 1422 C CA . THR A 1 174 ? -2.380 3.211 21.565 1.00 51.00 174 THR A CA 1
ATOM 1423 C C . THR A 1 174 ? -3.277 3.380 20.345 1.00 51.00 174 THR A C 1
ATOM 1425 O O . THR A 1 174 ? -2.884 3.020 19.239 1.00 51.00 174 THR A O 1
ATOM 1428 N N . MET A 1 175 ? -4.482 3.921 20.530 1.00 56.38 175 MET A N 1
ATOM 1429 C CA . MET A 1 175 ? -5.350 4.320 19.418 1.00 56.38 175 MET A CA 1
ATOM 1430 C C . MET A 1 175 ? -5.106 5.797 19.110 1.00 56.38 175 MET A C 1
ATOM 1432 O O . MET A 1 175 ? -5.255 6.647 19.986 1.00 56.38 175 MET A O 1
ATOM 1436 N N . HIS A 1 176 ? -4.712 6.104 17.875 1.00 52.31 176 HIS A N 1
ATOM 1437 C CA . HIS A 1 176 ? -4.467 7.469 17.418 1.00 52.31 176 HIS A CA 1
ATOM 1438 C C . HIS A 1 176 ? -5.396 7.769 16.240 1.00 52.31 176 HIS A C 1
ATOM 1440 O O . HIS A 1 176 ? -5.286 7.143 15.189 1.00 52.31 176 HIS A O 1
ATOM 1446 N N . SER A 1 177 ? -6.332 8.700 16.421 1.00 54.38 177 SER A N 1
ATOM 1447 C CA . SER A 1 177 ? -7.234 9.150 15.359 1.00 54.38 177 SER A CA 1
ATOM 1448 C C . SER A 1 177 ? -6.670 10.421 14.728 1.00 54.38 177 SER A C 1
ATOM 1450 O O . SER A 1 177 ? -6.954 11.518 15.199 1.00 54.38 177 SER A O 1
ATOM 1452 N N . ASN A 1 178 ? -5.881 10.280 13.662 1.00 43.47 178 ASN A N 1
ATOM 1453 C CA . ASN A 1 178 ? -5.431 11.410 12.846 1.00 43.47 178 ASN A CA 1
ATOM 1454 C C . ASN A 1 178 ? -6.301 11.529 11.598 1.00 43.47 178 ASN A C 1
ATOM 1456 O O . ASN A 1 178 ? -5.955 10.973 10.562 1.00 43.47 178 ASN A O 1
ATOM 1460 N N . ASN A 1 179 ? -7.404 12.273 11.689 1.00 51.88 179 ASN A N 1
ATOM 1461 C CA . ASN A 1 179 ? -8.170 12.694 10.518 1.00 51.88 179 ASN A CA 1
ATOM 1462 C C . ASN A 1 179 ? -8.282 14.220 10.493 1.00 51.88 179 ASN A C 1
ATOM 1464 O O . ASN A 1 179 ? -8.467 14.857 11.525 1.00 51.88 179 ASN A O 1
ATOM 1468 N N . HIS A 1 180 ? -8.130 14.786 9.299 1.00 47.12 180 HIS A N 1
ATOM 1469 C CA . HIS A 1 180 ? -7.989 16.221 9.027 1.00 47.12 180 HIS A CA 1
ATOM 1470 C C . HIS A 1 180 ? -9.326 16.993 9.017 1.00 47.12 180 HIS A C 1
ATOM 1472 O O . HIS A 1 180 ? -9.384 18.102 8.495 1.00 47.12 180 HIS A O 1
ATOM 1478 N N . GLU A 1 181 ? -10.396 16.418 9.570 1.00 48.50 181 GLU A N 1
ATOM 1479 C CA . GLU A 1 181 ? -11.730 17.027 9.606 1.00 48.50 181 GLU A CA 1
ATOM 1480 C C . GLU A 1 181 ? -12.144 17.351 11.047 1.00 48.50 181 GLU A C 1
ATOM 1482 O O . GLU A 1 181 ? -11.814 16.625 11.985 1.00 48.50 181 GLU A O 1
ATOM 1487 N N . GLU A 1 182 ? -12.861 18.467 11.212 1.00 49.12 182 GLU A N 1
ATOM 1488 C CA . GLU A 1 182 ? -13.102 19.200 12.470 1.00 49.12 182 GLU A CA 1
ATOM 1489 C C . GLU A 1 182 ? -13.787 18.401 13.598 1.00 49.12 182 GLU A C 1
ATOM 1491 O O . GLU A 1 182 ? -13.864 18.873 14.735 1.00 49.12 182 GLU A O 1
ATOM 1496 N N . HIS A 1 183 ? -14.248 17.177 13.336 1.00 47.88 183 HIS A N 1
ATOM 1497 C CA . HIS A 1 183 ? -14.897 16.317 14.319 1.00 47.88 183 HIS A CA 1
ATOM 1498 C C . HIS A 1 183 ? -14.355 14.887 14.230 1.00 47.88 183 HIS A C 1
ATOM 1500 O O . HIS A 1 183 ? -14.858 14.058 13.477 1.00 47.88 183 HIS A O 1
ATOM 1506 N N . SER A 1 184 ? -13.342 14.576 15.041 1.00 55.19 184 SER A N 1
ATOM 1507 C CA . SER A 1 184 ? -12.948 13.189 15.298 1.00 55.19 184 SER A CA 1
ATOM 1508 C C . SER A 1 184 ? -13.604 12.696 16.586 1.00 55.19 184 SER A C 1
ATOM 1510 O O . SER A 1 184 ? -13.524 13.335 17.635 1.00 55.19 184 SER A O 1
ATOM 1512 N N . SER A 1 185 ? -14.275 11.549 16.512 1.00 57.22 185 SER A N 1
ATOM 1513 C CA . SER A 1 185 ? -14.773 10.832 17.681 1.00 57.22 185 SER A CA 1
ATOM 1514 C C . SER A 1 185 ? -14.369 9.366 17.577 1.00 57.22 185 SER A C 1
ATOM 1516 O O . SER A 1 185 ? -14.369 8.761 16.508 1.00 57.22 185 SER A O 1
ATOM 1518 N N . THR A 1 186 ? -13.954 8.792 18.700 1.00 59.09 186 THR A N 1
ATOM 1519 C CA . THR A 1 186 ? -13.736 7.352 18.837 1.00 59.09 186 THR A CA 1
ATOM 1520 C C . THR A 1 186 ? -14.735 6.862 19.867 1.00 59.09 186 THR A C 1
ATOM 1522 O O . THR A 1 186 ? -14.663 7.241 21.035 1.00 59.09 186 THR A O 1
ATOM 1525 N N . THR A 1 187 ? -15.700 6.059 19.428 1.00 55.84 187 THR A N 1
ATOM 1526 C CA . THR A 1 187 ? -16.693 5.458 20.317 1.00 55.84 187 THR A CA 1
ATOM 1527 C C . THR A 1 187 ? -16.199 4.089 20.753 1.00 55.84 187 THR A C 1
ATOM 1529 O O . THR A 1 187 ? -15.991 3.204 19.926 1.00 55.84 187 THR A O 1
ATOM 1532 N N . VAL A 1 188 ? -16.028 3.907 22.059 1.00 65.69 188 VAL A N 1
ATOM 1533 C CA . VAL A 1 188 ? -15.874 2.579 22.658 1.00 65.69 188 VAL A CA 1
ATOM 1534 C C . VAL A 1 188 ? -17.277 2.080 22.994 1.00 65.69 188 VAL A C 1
ATOM 1536 O O . VAL A 1 188 ? -18.035 2.792 23.650 1.00 65.69 188 VAL A O 1
ATOM 1539 N N . GLY A 1 189 ? -17.643 0.902 22.482 1.00 61.09 189 GLY A N 1
ATOM 1540 C CA . GLY A 1 189 ? -18.931 0.268 22.772 1.00 61.09 189 GLY A CA 1
ATOM 1541 C C . GLY A 1 189 ? -19.034 -0.251 24.211 1.00 61.09 189 GLY A C 1
ATOM 1542 O O . GLY A 1 189 ? -18.193 0.048 25.060 1.00 61.09 189 GLY A O 1
ATOM 1543 N N . ASP A 1 190 ? -20.060 -1.058 24.480 1.00 63.16 190 ASP A N 1
ATOM 1544 C CA . ASP A 1 190 ? -20.289 -1.639 25.806 1.00 63.16 190 ASP A CA 1
ATOM 1545 C C . ASP A 1 190 ? -19.089 -2.503 26.247 1.00 63.16 190 ASP A C 1
ATOM 1547 O O . ASP A 1 190 ? -18.705 -3.462 25.574 1.00 63.16 190 ASP A O 1
ATOM 1551 N N . ILE A 1 191 ? -18.511 -2.179 27.407 1.00 67.19 191 ILE A N 1
ATOM 1552 C CA . ILE A 1 191 ? -17.497 -3.004 28.073 1.00 67.19 191 ILE A CA 1
ATOM 1553 C C . ILE A 1 191 ? -18.229 -3.912 29.064 1.00 67.19 191 ILE A C 1
ATOM 1555 O O . ILE A 1 191 ? -18.708 -3.450 30.100 1.00 67.19 191 ILE A O 1
ATOM 1559 N N . THR A 1 192 ? -18.329 -5.199 28.740 1.00 59.78 192 THR A N 1
ATOM 1560 C CA . THR A 1 192 ? -18.962 -6.225 29.585 1.00 59.78 192 THR A CA 1
ATOM 1561 C C . THR A 1 192 ? -17.904 -7.142 30.205 1.00 59.78 192 THR A C 1
ATOM 1563 O O . THR A 1 192 ? -16.799 -7.274 29.677 1.00 59.78 192 THR A O 1
ATOM 1566 N N . ASP A 1 193 ? -18.207 -7.702 31.382 1.00 61.06 193 ASP A N 1
ATOM 1567 C CA . ASP A 1 193 ? -17.378 -8.685 32.104 1.00 61.06 193 ASP A CA 1
ATOM 1568 C C . ASP A 1 193 ? -15.893 -8.307 32.298 1.00 61.06 193 ASP A C 1
ATOM 1570 O O . ASP A 1 193 ? -15.018 -9.167 32.380 1.00 61.06 193 ASP A O 1
ATOM 1574 N N . SER A 1 194 ? -15.596 -7.007 32.398 1.00 63.84 194 SER A N 1
ATOM 1575 C CA . SER A 1 194 ? -14.231 -6.479 32.529 1.00 63.84 194 SER A CA 1
ATOM 1576 C C . SER A 1 194 ? -14.115 -5.487 33.686 1.00 63.84 194 SER A C 1
ATOM 1578 O O . SER A 1 194 ? -15.032 -4.709 33.950 1.00 63.84 194 SER A O 1
ATOM 1580 N N . THR A 1 195 ? -12.961 -5.465 34.360 1.00 64.31 195 THR A N 1
ATOM 1581 C CA . THR A 1 195 ? -12.654 -4.508 35.435 1.00 64.31 195 THR A CA 1
ATOM 1582 C C . THR A 1 195 ? -11.611 -3.486 34.988 1.00 64.31 195 THR A C 1
ATOM 1584 O O . THR A 1 195 ? -10.462 -3.825 34.708 1.00 64.31 195 THR A O 1
ATOM 1587 N N . ILE A 1 196 ? -11.989 -2.204 34.963 1.00 73.69 196 ILE A N 1
ATOM 1588 C CA . ILE A 1 196 ? -11.055 -1.097 34.715 1.00 73.69 196 ILE A CA 1
ATOM 1589 C C . ILE A 1 196 ? -10.446 -0.677 36.056 1.00 73.69 196 ILE A C 1
ATOM 1591 O O . ILE A 1 196 ? -11.096 -0.008 36.854 1.00 73.69 196 ILE A O 1
ATOM 1595 N N . HIS A 1 197 ? -9.201 -1.080 36.320 1.00 66.00 197 HIS A N 1
ATOM 1596 C CA . HIS A 1 197 ? -8.527 -0.765 37.587 1.00 66.00 197 HIS A CA 1
ATOM 1597 C C . HIS A 1 197 ? -8.044 0.689 37.675 1.00 66.00 197 HIS A C 1
ATOM 1599 O O . HIS A 1 197 ? -8.096 1.282 38.748 1.00 66.00 197 HIS A O 1
ATOM 1605 N N . HIS A 1 198 ? -7.586 1.267 36.562 1.00 64.94 198 HIS A N 1
ATOM 1606 C CA . HIS A 1 198 ? -7.103 2.645 36.495 1.00 64.94 198 HIS A CA 1
ATOM 1607 C C . HIS A 1 198 ? -7.492 3.254 35.148 1.00 64.94 198 HIS A C 1
ATOM 1609 O O . HIS A 1 198 ? -7.336 2.618 34.107 1.00 64.94 198 HIS A O 1
ATOM 1615 N N . SER A 1 199 ? -7.982 4.490 35.168 1.00 71.94 199 SER A N 1
ATOM 1616 C CA . SER A 1 199 ? -8.164 5.312 33.972 1.00 71.94 199 SER A CA 1
ATOM 1617 C C . SER A 1 199 ? -7.639 6.712 34.264 1.00 71.94 199 SER A C 1
ATOM 1619 O O . SER A 1 199 ? -7.743 7.211 35.386 1.00 71.94 199 SER A O 1
ATOM 1621 N N . THR A 1 200 ? -7.007 7.335 33.277 1.00 66.06 200 THR A N 1
ATOM 1622 C CA . THR A 1 200 ? -6.515 8.708 33.390 1.00 66.06 200 THR A CA 1
ATOM 1623 C C . THR A 1 200 ? -6.954 9.457 32.150 1.00 66.06 200 THR A C 1
ATOM 1625 O O . THR A 1 200 ? -6.587 9.093 31.036 1.00 66.06 200 THR A O 1
ATOM 1628 N N . PHE A 1 201 ? -7.761 10.492 32.350 1.00 70.12 201 PHE A N 1
ATOM 1629 C CA . PHE A 1 201 ? -8.202 11.386 31.288 1.00 70.12 201 PHE A CA 1
ATOM 1630 C C . PHE A 1 201 ? -7.327 12.638 31.322 1.00 70.12 201 PHE A C 1
ATOM 1632 O O . PHE A 1 201 ? -7.066 13.187 32.390 1.00 70.12 201 PHE A O 1
ATOM 1639 N N . GLY A 1 202 ? -6.846 13.085 30.160 1.00 69.25 202 GLY A N 1
ATOM 1640 C CA . GLY A 1 202 ? -6.046 14.308 30.064 1.00 69.25 202 GLY A CA 1
ATOM 1641 C C . GLY A 1 202 ? -6.853 15.562 30.422 1.00 69.25 202 GLY A C 1
ATOM 1642 O O . GLY A 1 202 ? -8.075 15.584 30.282 1.00 69.25 202 GLY A O 1
ATOM 1643 N N . ASN A 1 203 ? -6.157 16.627 30.822 1.00 66.38 203 ASN A N 1
ATOM 1644 C CA . ASN A 1 203 ? -6.743 17.850 31.395 1.00 66.38 203 ASN A CA 1
ATOM 1645 C C . ASN A 1 203 ? -7.650 18.667 30.449 1.00 66.38 203 ASN A C 1
ATOM 1647 O O . ASN A 1 203 ? -8.273 19.625 30.893 1.00 66.38 203 ASN A O 1
ATOM 1651 N N . GLN A 1 204 ? -7.715 18.326 29.159 1.00 68.38 204 GLN A N 1
ATOM 1652 C CA . GLN A 1 204 ? -8.547 19.005 28.153 1.00 68.38 204 GLN A CA 1
ATOM 1653 C C . GLN A 1 204 ? -9.820 18.224 27.788 1.00 68.38 204 GLN A C 1
ATOM 1655 O O . GLN A 1 204 ? -10.504 18.570 26.830 1.00 68.38 204 GLN A O 1
ATOM 1660 N N . ASN A 1 205 ? -10.148 17.165 28.531 1.00 67.69 205 ASN A N 1
ATOM 1661 C CA . ASN A 1 205 ? -11.352 16.379 28.283 1.00 67.69 205 ASN A CA 1
ATOM 1662 C C . ASN A 1 205 ? -12.534 16.896 29.113 1.00 67.69 205 ASN A C 1
ATOM 1664 O O . ASN A 1 205 ? -12.424 17.083 30.325 1.00 67.69 205 ASN A O 1
ATOM 1668 N N . HIS A 1 206 ? -13.691 17.061 28.470 1.00 64.06 206 HIS A N 1
ATOM 1669 C CA . HIS A 1 206 ? -14.953 17.386 29.134 1.00 64.06 206 HIS A CA 1
ATOM 1670 C C . HIS A 1 206 ? -15.882 16.172 29.105 1.00 64.06 206 HIS A C 1
ATOM 1672 O O . HIS A 1 206 ? -16.513 15.886 28.090 1.00 64.06 206 HIS A O 1
ATOM 1678 N N . GLN A 1 207 ? -15.992 15.459 30.228 1.00 63.28 207 GLN A N 1
ATOM 1679 C CA . GLN A 1 207 ? -16.974 14.387 30.365 1.00 63.28 207 GLN A CA 1
ATOM 1680 C C . GLN A 1 207 ? -18.360 14.995 30.612 1.00 63.28 207 GLN A C 1
ATOM 1682 O O . GLN A 1 207 ? -18.655 15.480 31.705 1.00 63.28 207 GLN A O 1
ATOM 1687 N N . LYS A 1 208 ? -19.228 14.960 29.599 1.00 58.25 208 LYS A N 1
ATOM 1688 C CA . LYS A 1 208 ? -20.659 15.220 29.774 1.00 58.25 208 LYS A CA 1
ATOM 1689 C C . LYS A 1 208 ? -21.362 13.899 30.069 1.00 58.25 208 LYS A C 1
ATOM 1691 O O . LYS A 1 208 ? -21.638 13.129 29.160 1.00 58.25 208 LYS A O 1
ATOM 1696 N N . ASN A 1 209 ? -21.662 13.646 31.339 1.00 57.25 209 ASN A N 1
ATOM 1697 C CA . ASN A 1 209 ? -22.693 12.670 31.681 1.00 57.25 209 ASN A CA 1
ATOM 1698 C C . ASN A 1 209 ? -24.046 13.359 31.488 1.00 57.25 209 ASN A C 1
ATOM 1700 O O . ASN A 1 209 ? -24.473 14.131 32.348 1.00 57.25 209 ASN A O 1
ATOM 1704 N N . GLU A 1 210 ? -24.700 13.127 30.355 1.00 56.06 210 GLU A N 1
ATOM 1705 C CA . GLU A 1 210 ? -26.089 13.550 30.188 1.00 56.06 210 GLU A CA 1
ATOM 1706 C C . GLU A 1 210 ? -26.964 12.736 31.149 1.00 56.06 210 GLU A C 1
ATOM 1708 O O . GLU A 1 210 ? -26.904 11.505 31.178 1.00 56.06 210 GLU A O 1
ATOM 1713 N N . GLN A 1 211 ? -27.731 13.420 32.003 1.00 56.31 211 GLN A N 1
ATOM 1714 C CA . GLN A 1 211 ? -28.702 12.743 32.857 1.00 56.31 211 GLN A CA 1
ATOM 1715 C C . GLN A 1 211 ? -29.856 12.204 32.001 1.00 56.31 211 GLN A C 1
ATOM 1717 O O . GLN A 1 211 ? -30.256 12.879 31.049 1.00 56.31 211 GLN A O 1
ATOM 1722 N N . PRO A 1 212 ? -30.420 11.028 32.336 1.00 62.28 212 PRO A N 1
ATOM 1723 C CA . PRO A 1 212 ? -31.569 10.498 31.619 1.00 62.28 212 PRO A CA 1
ATOM 1724 C C . PRO A 1 212 ? -32.717 11.512 31.646 1.00 62.28 212 PRO A C 1
ATOM 1726 O O . PRO A 1 212 ? -33.143 11.963 32.711 1.00 62.28 212 PRO A O 1
ATOM 1729 N N . VAL A 1 213 ? -33.226 11.876 30.470 1.00 75.62 213 VAL A N 1
ATOM 1730 C CA . VAL A 1 213 ? -34.413 12.725 30.359 1.00 75.62 213 VAL A CA 1
ATOM 1731 C C . VAL A 1 213 ? -35.641 11.842 30.573 1.00 75.62 213 VAL A C 1
ATOM 1733 O O . VAL A 1 213 ? -35.982 11.023 29.722 1.00 75.62 213 VAL A O 1
ATOM 1736 N N . TYR A 1 214 ? -36.292 11.982 31.728 1.00 85.75 214 TYR A N 1
ATOM 1737 C CA . TYR A 1 214 ? -37.504 11.234 32.063 1.00 85.75 214 TYR A CA 1
ATOM 1738 C C . TYR A 1 214 ? -38.763 11.929 31.530 1.00 85.75 214 TYR A C 1
ATOM 1740 O O . TYR A 1 214 ? -38.987 13.115 31.780 1.00 85.75 214 TYR A O 1
ATOM 1748 N N . ASP A 1 215 ? -39.635 11.165 30.870 1.00 89.75 215 ASP A N 1
ATOM 1749 C CA . ASP A 1 215 ? -41.003 11.591 30.565 1.00 89.75 215 ASP A CA 1
ATOM 1750 C C . ASP A 1 215 ? -41.872 11.458 31.829 1.00 89.75 215 ASP A C 1
ATOM 1752 O O . ASP A 1 215 ? -42.490 10.423 32.099 1.00 89.75 215 ASP A O 1
ATOM 1756 N N . TRP A 1 216 ? -41.846 12.503 32.664 1.00 92.00 216 TRP A N 1
ATOM 1757 C CA . TRP A 1 216 ? -42.527 12.518 33.962 1.00 92.00 216 TRP A CA 1
ATOM 1758 C C . TRP A 1 216 ? -44.035 12.237 33.876 1.00 92.00 216 TRP A C 1
ATOM 1760 O O . TRP A 1 216 ? -44.493 11.387 34.640 1.00 92.00 216 TRP A O 1
ATOM 1770 N N . PRO A 1 217 ? -44.813 12.870 32.969 1.00 92.25 217 PRO A N 1
ATOM 1771 C CA . PRO A 1 217 ? -46.238 12.564 32.823 1.00 92.25 217 PRO A CA 1
ATOM 1772 C C . PRO A 1 217 ? -46.516 11.089 32.518 1.00 92.25 217 PRO A C 1
ATOM 1774 O O . PRO A 1 217 ? -47.428 10.494 33.097 1.00 92.25 217 PRO A O 1
ATOM 1777 N N . VAL A 1 218 ? -45.713 10.479 31.640 1.00 90.38 218 VAL A N 1
ATOM 1778 C CA . VAL A 1 218 ? -45.867 9.064 31.289 1.00 90.38 218 VAL A CA 1
ATOM 1779 C C . VAL A 1 218 ? -45.526 8.173 32.481 1.00 90.38 218 VAL A C 1
ATOM 1781 O O . VAL A 1 218 ? -46.274 7.241 32.784 1.00 90.38 218 VAL A O 1
ATOM 1784 N N . LEU A 1 219 ? -44.437 8.454 33.200 1.00 92.38 219 LEU A N 1
ATOM 1785 C CA . LEU A 1 219 ? -44.088 7.705 34.411 1.00 92.38 219 LEU A CA 1
ATOM 1786 C C . LEU A 1 219 ? -45.183 7.806 35.477 1.00 92.38 219 LEU A C 1
ATOM 1788 O O . LEU A 1 219 ? -45.559 6.791 36.063 1.00 92.38 219 LEU A O 1
ATOM 1792 N N . GLU A 1 220 ? -45.733 8.999 35.691 1.00 93.06 220 GLU A N 1
ATOM 1793 C CA . GLU A 1 220 ? -46.780 9.241 36.684 1.00 93.06 220 GLU A CA 1
ATOM 1794 C C . GLU A 1 220 ? -48.038 8.418 36.380 1.00 93.06 220 GLU A C 1
ATOM 1796 O O . GLU A 1 220 ? -48.544 7.700 37.249 1.00 93.06 220 GLU A O 1
ATOM 1801 N N . ALA A 1 221 ? -48.508 8.458 35.128 1.00 91.38 221 ALA A N 1
ATOM 1802 C CA . ALA A 1 221 ? -49.663 7.685 34.679 1.00 91.38 221 ALA A CA 1
ATOM 1803 C C . ALA A 1 221 ? -49.444 6.172 34.854 1.00 91.38 221 ALA A C 1
ATOM 1805 O O . ALA A 1 221 ? -50.328 5.459 35.336 1.00 91.38 221 ALA A O 1
ATOM 1806 N N . ASN A 1 222 ? -48.246 5.686 34.524 1.00 91.06 222 ASN A N 1
ATOM 1807 C CA . ASN A 1 222 ? -47.910 4.269 34.622 1.00 91.06 222 ASN A CA 1
ATOM 1808 C C . ASN A 1 222 ? -47.828 3.779 36.072 1.00 91.06 222 ASN A C 1
ATOM 1810 O O . ASN A 1 222 ? -48.389 2.733 36.395 1.00 91.06 222 ASN A O 1
ATOM 1814 N N . PHE A 1 223 ? -47.200 4.538 36.974 1.00 93.00 223 PHE A N 1
ATOM 1815 C CA . PHE A 1 223 ? -47.181 4.181 38.394 1.00 93.00 223 PHE A CA 1
ATOM 1816 C C . PHE A 1 223 ? -48.586 4.192 39.007 1.00 93.00 223 PHE A C 1
ATOM 1818 O O . PHE A 1 223 ? -48.924 3.288 39.773 1.00 93.00 223 PHE A O 1
ATOM 1825 N N . LYS A 1 224 ? -49.442 5.154 38.636 1.00 92.62 224 LYS A N 1
ATOM 1826 C CA . LYS A 1 224 ? -50.855 5.172 39.057 1.00 92.62 224 LYS A CA 1
ATOM 1827 C C . LYS A 1 224 ? -51.617 3.933 38.572 1.00 92.62 224 LYS A C 1
ATOM 1829 O O . LYS A 1 224 ? -52.386 3.355 39.346 1.00 92.62 224 LYS A O 1
ATOM 1834 N N . ALA A 1 225 ? -51.369 3.477 37.343 1.00 89.44 225 ALA A N 1
ATOM 1835 C CA . ALA A 1 225 ? -51.969 2.256 36.803 1.00 89.44 225 ALA A CA 1
ATOM 1836 C C . ALA A 1 225 ? -51.498 0.989 37.545 1.00 89.44 225 ALA A C 1
ATOM 1838 O O . ALA A 1 225 ? -52.322 0.148 37.917 1.00 89.44 225 ALA A O 1
ATOM 1839 N N . VAL A 1 226 ? -50.196 0.881 37.842 1.00 89.81 226 VAL A N 1
ATOM 1840 C CA . VAL A 1 226 ? -49.630 -0.242 38.614 1.00 89.81 226 VAL A CA 1
ATOM 1841 C C . VAL A 1 226 ? -50.207 -0.284 40.029 1.00 89.81 226 VAL A C 1
ATOM 1843 O O . VAL A 1 226 ? -50.658 -1.323 40.498 1.00 89.81 226 VAL A O 1
ATOM 1846 N N . ILE A 1 227 ? -50.276 0.857 40.713 1.00 90.94 227 ILE A N 1
ATOM 1847 C CA . ILE A 1 227 ? -50.834 0.921 42.071 1.00 90.94 227 ILE A CA 1
ATOM 1848 C C . ILE A 1 227 ? -52.320 0.530 42.077 1.00 90.94 227 ILE A C 1
ATOM 1850 O O . ILE A 1 227 ? -52.771 -0.140 43.005 1.00 90.94 227 ILE A O 1
ATOM 1854 N N . THR A 1 228 ? -53.082 0.927 41.055 1.00 88.56 228 THR A N 1
ATOM 1855 C CA . THR A 1 228 ? -54.517 0.608 40.943 1.00 88.56 228 THR A CA 1
ATOM 1856 C C . THR A 1 228 ? -54.775 -0.880 40.693 1.00 88.56 228 THR A C 1
ATOM 1858 O O . THR A 1 228 ? -55.757 -1.425 41.189 1.00 88.56 228 THR A O 1
ATOM 1861 N N . SER A 1 229 ? -53.896 -1.554 39.953 1.00 85.69 229 SER A N 1
ATOM 1862 C CA . SER A 1 229 ? -54.038 -2.973 39.591 1.00 85.69 229 SER A CA 1
ATOM 1863 C C . SER A 1 229 ? -53.562 -3.941 40.682 1.00 85.69 229 SER A C 1
ATOM 1865 O O . SER A 1 229 ? -54.013 -5.088 40.730 1.00 85.69 229 SER A O 1
ATOM 1867 N N . LEU A 1 230 ? -52.714 -3.485 41.609 1.00 85.31 230 LEU A N 1
ATOM 1868 C CA . LEU A 1 230 ? -52.312 -4.258 42.784 1.00 85.31 230 LEU A CA 1
ATOM 1869 C C . LEU A 1 230 ? -53.466 -4.361 43.798 1.00 85.31 230 LEU A C 1
ATOM 1871 O O . LEU A 1 230 ? -53.884 -3.369 44.403 1.00 85.31 230 LEU A O 1
ATOM 1875 N N . LYS A 1 231 ? -53.973 -5.583 44.008 1.00 77.06 231 LYS A N 1
ATOM 1876 C CA . LYS A 1 231 ? -55.145 -5.859 44.864 1.00 77.06 231 LYS A CA 1
ATOM 1877 C C . LYS A 1 231 ? -54.872 -5.693 46.361 1.00 77.06 231 LYS A C 1
ATOM 1879 O O . LYS A 1 231 ? -55.732 -5.187 47.075 1.00 77.06 231 LYS A O 1
ATOM 1884 N N . ASN A 1 232 ? -53.690 -6.092 46.825 1.00 77.94 232 ASN A N 1
ATOM 1885 C CA . ASN A 1 232 ? -53.340 -6.101 48.246 1.00 77.94 232 ASN A CA 1
ATOM 1886 C C . ASN A 1 232 ? -52.499 -4.876 48.615 1.00 77.94 232 ASN A C 1
ATOM 1888 O O . ASN A 1 232 ? -51.715 -4.384 47.805 1.00 77.94 232 ASN A O 1
ATOM 1892 N N . GLU A 1 233 ? -52.656 -4.387 49.844 1.00 79.12 233 GLU A N 1
ATOM 1893 C CA . GLU A 1 233 ? -51.799 -3.336 50.403 1.00 79.12 233 GLU A CA 1
ATOM 1894 C C . GLU A 1 233 ? -50.515 -3.962 50.965 1.00 79.12 233 GLU A C 1
ATOM 1896 O O . GLU A 1 233 ? -50.341 -4.095 52.174 1.00 79.12 233 GLU A O 1
ATOM 1901 N N . ASP A 1 234 ? -49.647 -4.416 50.063 1.00 84.00 234 ASP A N 1
ATOM 1902 C CA . ASP A 1 234 ? -48.380 -5.071 50.379 1.00 84.00 234 ASP A CA 1
ATOM 1903 C C . ASP A 1 234 ? -47.167 -4.138 50.190 1.00 84.00 234 ASP A C 1
ATOM 1905 O O . ASP A 1 234 ? -47.282 -2.979 49.773 1.00 84.00 234 ASP A O 1
ATOM 1909 N N . GLU A 1 235 ? -45.978 -4.650 50.517 1.00 86.19 235 GLU A N 1
ATOM 1910 C CA . GLU A 1 235 ? -44.699 -3.945 50.358 1.00 86.19 235 GLU A CA 1
ATOM 1911 C C . GLU A 1 235 ? -44.496 -3.441 48.915 1.00 86.19 235 GLU A C 1
ATOM 1913 O O . GLU A 1 235 ? -44.058 -2.309 48.702 1.00 86.19 235 GLU A O 1
ATOM 1918 N N . THR A 1 236 ? -44.918 -4.227 47.916 1.00 85.44 236 THR A N 1
ATOM 1919 C CA . THR A 1 236 ? -44.859 -3.860 46.493 1.00 85.44 236 THR A CA 1
ATOM 1920 C C . THR A 1 236 ? -45.665 -2.595 46.219 1.00 85.44 236 THR A C 1
ATOM 1922 O O . THR A 1 236 ? -45.169 -1.661 45.579 1.00 85.44 236 THR A O 1
ATOM 1925 N N . LYS A 1 237 ? -46.898 -2.516 46.725 1.00 89.25 237 LYS A N 1
ATOM 1926 C CA . LYS A 1 237 ? -47.764 -1.348 46.533 1.00 89.25 237 LYS A CA 1
ATOM 1927 C C . LYS A 1 237 ? -47.226 -0.110 47.252 1.00 89.25 237 LYS A C 1
ATOM 1929 O O . LYS A 1 237 ? -47.262 0.984 46.685 1.00 89.25 237 LYS A O 1
ATOM 1934 N N . GLN A 1 238 ? -46.663 -0.264 48.452 1.00 90.12 238 GLN A N 1
ATOM 1935 C CA . GLN A 1 238 ? -46.052 0.843 49.197 1.00 90.12 238 GLN A CA 1
ATOM 1936 C C . GLN A 1 238 ? -44.825 1.424 48.485 1.00 90.12 238 GLN A C 1
ATOM 1938 O O . GLN A 1 238 ? -44.719 2.645 48.340 1.00 90.12 238 GLN A O 1
ATOM 1943 N N . VAL A 1 239 ? -43.933 0.569 47.985 1.00 92.56 239 VAL A N 1
ATOM 1944 C CA . VAL A 1 239 ? -42.734 0.995 47.248 1.00 92.56 239 VAL A CA 1
ATOM 1945 C C . VAL A 1 239 ? -43.105 1.701 45.941 1.00 92.56 239 VAL A C 1
ATOM 1947 O O . VAL A 1 239 ? -42.532 2.742 45.618 1.00 92.56 239 VAL A O 1
ATOM 1950 N N . ASN A 1 240 ? -44.139 1.229 45.237 1.00 91.88 240 ASN A N 1
ATOM 1951 C CA . ASN A 1 240 ? -44.661 1.920 44.055 1.00 91.88 240 ASN A CA 1
ATOM 1952 C C . ASN A 1 240 ? -45.238 3.312 44.384 1.00 91.88 240 ASN A C 1
ATOM 1954 O O . ASN A 1 240 ? -45.038 4.248 43.612 1.00 91.88 240 ASN A O 1
ATOM 1958 N N . ARG A 1 241 ? -45.883 3.506 45.547 1.00 93.00 241 ARG A N 1
ATOM 1959 C CA . ARG A 1 241 ? -46.320 4.847 45.998 1.00 93.00 241 ARG A CA 1
ATOM 1960 C C . ARG A 1 241 ? -45.142 5.770 46.306 1.00 93.00 241 ARG A C 1
ATOM 1962 O O . ARG A 1 241 ? -45.230 6.968 46.055 1.00 93.00 241 ARG A O 1
ATOM 1969 N N . GLN A 1 242 ? -44.062 5.244 46.883 1.00 93.81 242 GLN A N 1
ATOM 1970 C CA . GLN A 1 242 ? -42.859 6.037 47.146 1.00 93.81 242 GLN A CA 1
ATOM 1971 C C . GLN A 1 242 ? -42.208 6.490 45.835 1.00 93.81 242 GLN A C 1
ATOM 1973 O O . GLN A 1 242 ? -41.879 7.668 45.701 1.00 93.81 242 GLN A O 1
ATOM 1978 N N . ALA A 1 243 ? -42.099 5.588 44.856 1.00 93.75 243 ALA A N 1
ATOM 1979 C CA . ALA A 1 243 ? -41.611 5.921 43.521 1.00 93.75 243 ALA A CA 1
ATOM 1980 C C . ALA A 1 243 ? -42.510 6.964 42.834 1.00 93.75 243 ALA A C 1
ATOM 1982 O O . ALA A 1 243 ? -41.998 7.958 42.323 1.00 93.75 243 ALA A O 1
ATOM 1983 N N . LEU A 1 244 ? -43.840 6.811 42.915 1.00 95.06 244 LEU A N 1
ATOM 1984 C CA . LEU A 1 244 ? -44.793 7.791 42.384 1.00 95.06 244 LEU A CA 1
ATOM 1985 C C . LEU A 1 244 ? -44.592 9.185 42.996 1.00 95.06 244 LEU A C 1
ATOM 1987 O O . LEU A 1 244 ? -44.545 10.165 42.263 1.00 95.06 244 LEU A O 1
ATOM 1991 N N . LYS A 1 245 ? -44.391 9.289 44.317 1.00 94.81 245 LYS A N 1
ATOM 1992 C CA . LYS A 1 245 ? -44.125 10.582 44.974 1.00 94.81 245 LYS A CA 1
ATOM 1993 C C . LYS A 1 245 ? -42.854 11.262 44.457 1.00 94.81 245 LYS A C 1
ATOM 1995 O O . LYS A 1 245 ? -42.808 12.488 44.401 1.00 94.81 245 LYS A O 1
ATOM 2000 N N . ALA A 1 246 ? -41.819 10.492 44.119 1.00 93.62 246 ALA A N 1
ATOM 2001 C CA . ALA A 1 246 ? -40.594 11.039 43.535 1.00 93.62 246 ALA A CA 1
ATOM 2002 C C . ALA A 1 246 ? -40.822 11.514 42.088 1.00 93.62 246 ALA A C 1
ATOM 2004 O O . ALA A 1 246 ? -40.341 12.581 41.709 1.00 93.62 246 ALA A O 1
ATOM 2005 N N . VAL A 1 247 ? -41.620 10.768 41.316 1.00 94.25 247 VAL A N 1
ATOM 2006 C CA . VAL A 1 247 ? -42.034 11.120 39.947 1.00 94.25 247 VAL A CA 1
ATOM 2007 C C . VAL A 1 247 ? -42.881 12.398 39.922 1.00 94.25 247 VAL A C 1
ATOM 2009 O O . VAL A 1 247 ? -42.586 13.300 39.143 1.00 94.25 247 VAL A O 1
ATOM 2012 N N . GLU A 1 248 ? -43.862 12.535 40.818 1.00 92.88 248 GLU A N 1
ATOM 2013 C CA . GLU A 1 248 ? -44.710 13.737 40.941 1.00 92.88 248 GLU A CA 1
ATOM 2014 C C . GLU A 1 248 ? -43.889 14.991 41.293 1.00 92.88 248 GLU A C 1
ATOM 2016 O O . GLU A 1 248 ? -44.179 16.094 40.830 1.00 92.88 248 GLU A O 1
ATOM 2021 N N . LYS A 1 249 ? -42.820 14.821 42.081 1.00 94.31 249 LYS A N 1
ATOM 2022 C CA . LYS A 1 249 ? -41.873 15.892 42.429 1.00 94.31 249 LYS A CA 1
ATOM 2023 C C . LYS A 1 249 ? -40.819 16.161 41.354 1.00 94.31 249 LYS A C 1
ATOM 2025 O O . LYS A 1 249 ? -40.044 17.101 41.514 1.00 94.31 249 LYS A O 1
ATOM 2030 N N . LYS A 1 250 ? -40.777 15.355 40.286 1.00 91.94 250 LYS A N 1
ATOM 2031 C CA . LYS A 1 250 ? -39.733 15.379 39.247 1.00 91.94 250 LYS A CA 1
ATOM 2032 C C . LYS A 1 250 ? -38.317 15.256 39.829 1.00 91.94 250 LYS A C 1
ATOM 2034 O O . LYS A 1 250 ? -37.367 15.844 39.316 1.00 91.94 250 LYS A O 1
ATOM 2039 N N . ASP A 1 251 ? -38.176 14.500 40.919 1.00 91.00 251 ASP A N 1
ATOM 2040 C CA . ASP A 1 251 ? -36.902 14.280 41.604 1.00 91.00 251 ASP A CA 1
ATOM 2041 C C . ASP A 1 251 ? -36.235 13.006 41.069 1.00 91.00 251 ASP A C 1
ATOM 2043 O O . ASP A 1 251 ? -36.449 11.901 41.573 1.00 91.00 251 ASP A O 1
ATOM 2047 N N . ALA A 1 252 ? -35.412 13.169 40.030 1.00 88.69 252 ALA A N 1
ATOM 2048 C CA . ALA A 1 252 ? -34.656 12.085 39.397 1.00 88.69 252 ALA A CA 1
ATOM 2049 C C . ALA A 1 252 ? -33.767 11.316 40.377 1.00 88.69 252 ALA A C 1
ATOM 2051 O O . ALA A 1 252 ? -33.724 10.086 40.349 1.00 88.69 252 ALA A O 1
ATOM 2052 N N . LYS A 1 253 ? -33.089 12.024 41.284 1.00 88.12 253 LYS A N 1
ATOM 2053 C CA . LYS A 1 253 ? -32.151 11.403 42.219 1.00 88.12 253 LYS A CA 1
ATOM 2054 C C . LYS A 1 253 ? -32.892 10.526 43.222 1.00 88.12 253 LYS A C 1
ATOM 2056 O O . LYS A 1 253 ? -32.477 9.393 43.481 1.00 88.12 253 LYS A O 1
ATOM 2061 N N . GLN A 1 254 ? -33.989 11.035 43.779 1.00 91.75 254 GLN A N 1
ATOM 2062 C CA . GLN A 1 254 ? -34.823 10.276 44.703 1.00 91.75 254 GLN A CA 1
ATOM 2063 C C . GLN A 1 254 ? -35.510 9.106 43.995 1.00 91.75 254 GLN A C 1
ATOM 2065 O O . GLN A 1 254 ? -35.515 8.000 44.537 1.00 91.75 254 GLN A O 1
ATOM 2070 N N . PHE A 1 255 ? -36.025 9.323 42.783 1.00 93.81 255 PHE A N 1
ATOM 2071 C CA . PHE A 1 255 ? -36.643 8.279 41.971 1.00 93.81 255 PHE A CA 1
ATOM 2072 C C . PHE A 1 255 ? -35.678 7.112 41.745 1.00 93.81 255 PHE A C 1
ATOM 2074 O O . PHE A 1 255 ? -35.960 5.994 42.173 1.00 93.81 255 PHE A O 1
ATOM 2081 N N . GLU A 1 256 ? -34.494 7.374 41.189 1.00 91.56 256 GLU A N 1
ATOM 2082 C CA . GLU A 1 256 ? -33.491 6.335 40.944 1.00 91.56 256 GLU A CA 1
ATOM 2083 C C . GLU A 1 256 ? -33.043 5.617 42.217 1.00 91.56 256 GLU A C 1
ATOM 2085 O O . GLU A 1 256 ? -32.832 4.405 42.200 1.00 91.56 256 GLU A O 1
ATOM 2090 N N . THR A 1 257 ? -32.905 6.348 43.327 1.00 93.19 257 THR A N 1
ATOM 2091 C CA . THR A 1 257 ? -32.524 5.765 44.620 1.00 93.19 257 THR A CA 1
ATOM 2092 C C . THR A 1 257 ? -33.568 4.752 45.088 1.00 93.19 257 THR A C 1
ATOM 2094 O O . THR A 1 257 ? -33.210 3.639 45.470 1.00 93.19 257 THR A O 1
ATOM 2097 N N . ILE A 1 258 ? -34.858 5.098 45.002 1.00 94.31 258 ILE A N 1
ATOM 2098 C CA . ILE A 1 258 ? -35.959 4.197 45.373 1.00 94.31 258 ILE A CA 1
ATOM 2099 C C . ILE A 1 258 ? -35.944 2.945 44.493 1.00 94.31 258 ILE A C 1
ATOM 2101 O O . ILE A 1 258 ? -36.071 1.838 45.020 1.00 94.31 258 ILE A O 1
ATOM 2105 N N . ILE A 1 259 ? -35.741 3.099 43.180 1.00 93.94 259 ILE A N 1
ATOM 2106 C CA . ILE A 1 259 ? -35.670 1.961 42.254 1.00 93.94 259 ILE A CA 1
ATOM 2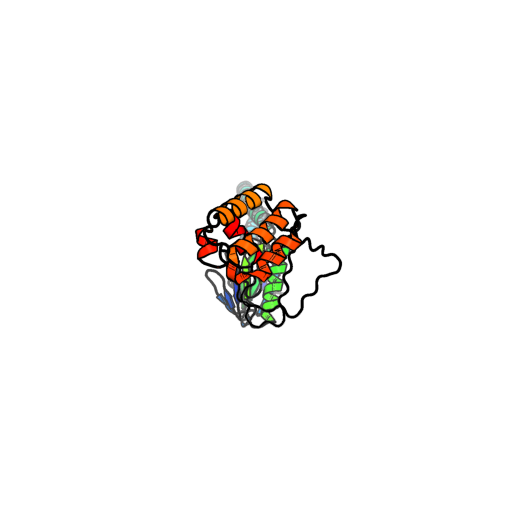107 C C . ILE A 1 259 ? -34.487 1.045 42.597 1.00 93.94 259 ILE A C 1
ATOM 2109 O O . ILE A 1 259 ? -34.667 -0.164 42.755 1.00 93.94 259 ILE A O 1
ATOM 2113 N N . LYS A 1 260 ? -33.288 1.613 42.779 1.00 92.50 260 LYS A N 1
ATOM 2114 C CA . LYS A 1 260 ? -32.053 0.865 43.070 1.00 92.50 260 LYS A CA 1
ATOM 2115 C C . LYS A 1 260 ? -32.117 0.131 44.413 1.00 92.50 260 LYS A C 1
ATOM 2117 O O . LYS A 1 260 ? -31.731 -1.035 44.482 1.00 92.50 260 LYS A O 1
ATOM 2122 N N . MET A 1 261 ? -32.642 0.767 45.464 1.00 93.06 261 MET A N 1
ATOM 2123 C CA . MET A 1 261 ? -32.772 0.148 46.793 1.00 93.06 261 MET A CA 1
ATOM 2124 C C . MET A 1 261 ? -33.801 -0.988 46.823 1.00 93.06 261 MET A C 1
ATOM 2126 O O . MET A 1 261 ? -33.628 -1.950 47.567 1.00 93.06 261 MET A O 1
ATOM 2130 N N . ASN A 1 262 ? -34.838 -0.917 45.985 1.00 94.12 262 ASN A N 1
ATOM 2131 C CA . ASN A 1 262 ? -35.927 -1.894 45.952 1.00 94.12 262 ASN A CA 1
ATOM 2132 C C . ASN A 1 262 ? -35.869 -2.809 44.718 1.00 94.12 262 ASN A C 1
ATOM 2134 O O . ASN A 1 262 ? -36.904 -3.257 44.219 1.00 94.12 262 ASN A O 1
ATOM 2138 N N . ARG A 1 263 ? -34.657 -3.121 44.232 1.00 92.06 263 ARG A N 1
ATOM 2139 C CA . ARG A 1 263 ? -34.420 -3.922 43.016 1.00 92.06 263 ARG A CA 1
ATOM 2140 C C . ARG A 1 263 ? -35.308 -5.167 42.931 1.00 92.06 263 ARG A C 1
ATOM 2142 O O . ARG A 1 263 ? -35.939 -5.377 41.907 1.00 92.06 263 ARG A O 1
ATOM 2149 N N . LYS A 1 264 ? -35.406 -5.953 44.012 1.00 90.19 264 LYS A N 1
ATOM 2150 C CA . LYS A 1 264 ? -36.182 -7.210 44.050 1.00 90.19 264 LYS A CA 1
ATOM 2151 C C . LYS A 1 264 ? -37.663 -7.025 43.694 1.00 90.19 264 LYS A C 1
ATOM 2153 O O . LYS A 1 264 ? -38.247 -7.903 43.069 1.00 90.19 264 LYS A O 1
ATOM 2158 N N . ILE A 1 265 ? -38.257 -5.898 44.087 1.00 90.81 265 ILE A N 1
ATOM 2159 C CA . ILE A 1 265 ? -39.666 -5.582 43.824 1.00 90.81 265 ILE A CA 1
ATOM 2160 C C . ILE A 1 265 ? -39.838 -5.192 42.357 1.00 90.81 265 ILE A C 1
ATOM 2162 O O . ILE A 1 265 ? -40.709 -5.722 41.668 1.00 90.81 265 ILE A O 1
ATOM 2166 N N . PHE A 1 266 ? -38.964 -4.319 41.861 1.00 91.75 266 PHE A N 1
ATOM 2167 C CA . PHE A 1 266 ? -39.012 -3.801 40.495 1.00 91.75 266 PHE A CA 1
ATOM 2168 C C . PHE A 1 266 ? -38.567 -4.804 39.422 1.00 91.75 266 PHE A C 1
ATOM 2170 O O . PHE A 1 266 ? -38.860 -4.611 38.247 1.00 91.75 266 PHE A O 1
ATOM 2177 N N . THR A 1 267 ? -37.924 -5.903 39.817 1.00 89.25 267 THR A N 1
ATOM 2178 C CA . THR A 1 267 ? -37.634 -7.053 38.945 1.00 89.25 267 THR A CA 1
ATOM 2179 C C . THR A 1 267 ? -38.582 -8.231 39.170 1.00 89.25 267 THR A C 1
ATOM 2181 O O . THR A 1 267 ? -38.348 -9.313 38.641 1.00 89.25 267 THR A O 1
ATOM 2184 N N . SER A 1 268 ? -39.613 -8.081 40.006 1.00 88.94 268 SER A N 1
ATOM 2185 C CA . SER A 1 268 ? -40.552 -9.171 40.276 1.00 88.94 268 SER A CA 1
ATOM 2186 C C . SER A 1 268 ? -41.481 -9.410 39.082 1.00 88.94 268 SER A C 1
ATOM 2188 O O . SER A 1 268 ? -41.917 -8.463 38.426 1.00 88.94 268 SER A O 1
ATOM 2190 N N . ASN A 1 269 ? -41.864 -10.671 38.851 1.00 85.38 269 ASN A N 1
ATOM 2191 C CA . ASN A 1 269 ? -42.868 -11.017 37.835 1.00 85.38 269 ASN A CA 1
ATOM 2192 C C . ASN A 1 269 ? -44.189 -10.270 38.064 1.00 85.38 269 ASN A C 1
ATOM 2194 O O . ASN A 1 269 ? -44.860 -9.895 37.111 1.00 85.38 269 ASN A O 1
ATOM 2198 N N . LEU A 1 270 ? -44.548 -10.024 39.329 1.00 83.81 270 LEU A N 1
ATOM 2199 C CA . LEU A 1 270 ? -45.743 -9.264 39.681 1.00 83.81 270 LEU A CA 1
ATOM 2200 C C . LEU A 1 270 ? -45.675 -7.833 39.135 1.00 83.81 270 LEU A C 1
ATOM 2202 O O . LEU A 1 270 ? -46.619 -7.387 38.489 1.00 83.81 270 LEU A O 1
ATOM 2206 N N . PHE A 1 271 ? -44.563 -7.127 39.358 1.00 86.44 271 PHE A N 1
ATOM 2207 C CA . PHE A 1 271 ? -44.380 -5.777 38.833 1.00 86.44 271 PHE A CA 1
ATOM 2208 C C . PHE A 1 271 ? -44.287 -5.776 37.305 1.00 86.44 271 PHE A C 1
ATOM 2210 O O . PHE A 1 271 ? -45.007 -5.019 36.665 1.00 86.44 271 PHE A O 1
ATOM 2217 N N . LEU A 1 272 ? -43.469 -6.650 36.712 1.00 85.12 272 LEU A N 1
ATOM 2218 C CA . LEU A 1 272 ? -43.242 -6.682 35.262 1.00 85.12 272 LEU A CA 1
ATOM 2219 C C . LEU A 1 272 ? -44.503 -7.031 34.460 1.00 85.12 272 LEU A C 1
ATOM 2221 O O . LEU A 1 272 ? -44.721 -6.453 33.403 1.00 85.12 272 LEU A O 1
ATOM 2225 N N . ASN A 1 273 ? -45.365 -7.910 34.981 1.00 83.00 273 ASN A N 1
ATOM 2226 C CA . ASN A 1 273 ? -46.647 -8.240 34.344 1.00 83.00 273 ASN A CA 1
ATOM 2227 C C . ASN A 1 273 ? -47.683 -7.111 34.453 1.00 83.00 273 ASN A C 1
ATOM 2229 O O . ASN A 1 273 ? -48.709 -7.151 33.778 1.00 83.00 273 ASN A O 1
ATOM 2233 N N . THR A 1 274 ? -47.442 -6.139 35.333 1.00 82.75 274 THR A N 1
ATOM 2234 C CA . THR A 1 274 ? -48.380 -5.057 35.647 1.00 82.75 274 THR A CA 1
ATOM 2235 C C . THR A 1 274 ? -47.922 -3.714 35.070 1.00 82.75 274 THR A C 1
ATOM 2237 O O . THR A 1 274 ? -48.742 -2.870 34.710 1.00 82.75 274 THR A O 1
ATOM 2240 N N . ALA A 1 275 ? -46.611 -3.493 34.991 1.00 84.94 275 ALA A N 1
ATOM 2241 C CA . ALA A 1 275 ? -46.005 -2.286 34.457 1.00 84.94 275 ALA A CA 1
ATOM 2242 C C . ALA A 1 275 ? -46.173 -2.206 32.935 1.00 84.94 275 ALA A C 1
ATOM 2244 O O . ALA A 1 275 ? -46.134 -3.211 32.228 1.00 84.94 275 ALA A O 1
ATOM 2245 N N . SER A 1 276 ? -46.319 -0.989 32.407 1.00 85.94 276 SER A N 1
ATOM 2246 C CA . SER A 1 276 ? -46.263 -0.789 30.959 1.00 85.94 276 SER A CA 1
ATOM 2247 C C . SER A 1 276 ? -44.855 -1.051 30.429 1.00 85.94 276 SER A C 1
ATOM 2249 O O . SER A 1 276 ? -43.871 -0.914 31.159 1.00 85.94 276 SER A O 1
ATOM 2251 N N . GLY A 1 277 ? -44.748 -1.352 29.131 1.00 83.69 277 GLY A N 1
ATOM 2252 C CA . GLY A 1 277 ? -43.451 -1.555 28.475 1.00 83.69 277 GLY A CA 1
ATOM 2253 C C . GLY A 1 277 ? -42.493 -0.372 28.663 1.00 83.69 277 GLY A C 1
ATOM 2254 O O . GLY A 1 277 ? -41.310 -0.579 28.911 1.00 83.69 277 GLY A O 1
ATOM 2255 N N . VAL A 1 278 ? -43.016 0.861 28.655 1.00 84.06 278 VAL A N 1
ATOM 2256 C CA . VAL A 1 278 ? -42.225 2.079 28.898 1.00 84.06 278 VAL A CA 1
ATOM 2257 C C . VAL A 1 278 ? -41.702 2.127 30.334 1.00 84.06 278 VAL A C 1
ATOM 2259 O O . VAL A 1 278 ? -40.517 2.373 30.550 1.00 84.06 278 VAL A O 1
ATOM 2262 N N . LEU A 1 279 ? -42.558 1.861 31.327 1.00 88.75 279 LEU A N 1
ATOM 2263 C CA . LEU A 1 279 ? -42.139 1.859 32.727 1.00 88.75 279 LEU A CA 1
ATOM 2264 C C . LEU A 1 279 ? -41.116 0.747 32.994 1.00 88.75 279 LEU A C 1
ATOM 2266 O O . LEU A 1 279 ? -40.086 1.007 33.610 1.00 88.75 279 LEU A O 1
ATOM 2270 N N . ALA A 1 280 ? -41.355 -0.463 32.486 1.00 87.56 280 ALA A N 1
ATOM 2271 C CA . ALA A 1 280 ? -40.416 -1.574 32.606 1.00 87.56 280 ALA A CA 1
ATOM 2272 C C . ALA A 1 280 ? -39.051 -1.226 31.992 1.00 87.56 280 ALA A C 1
ATOM 2274 O O . ALA A 1 280 ? -38.024 -1.451 32.625 1.00 87.56 280 ALA A O 1
ATOM 2275 N N . GLN A 1 281 ? -39.029 -0.594 30.815 1.00 85.75 281 GLN A N 1
ATOM 2276 C CA . GLN A 1 281 ? -37.792 -0.173 30.159 1.00 85.75 281 GLN A CA 1
ATOM 2277 C C . GLN A 1 281 ? -37.022 0.878 30.974 1.00 85.75 281 GLN A C 1
ATOM 2279 O O . GLN A 1 281 ? -35.802 0.771 31.118 1.00 85.75 281 GLN A O 1
ATOM 2284 N N . VAL A 1 282 ? -37.712 1.872 31.544 1.00 88.50 282 VAL A N 1
ATOM 2285 C CA . VAL A 1 282 ? -37.076 2.893 32.397 1.00 88.50 282 VAL A CA 1
ATOM 2286 C C . VAL A 1 282 ? -36.466 2.254 33.646 1.00 88.50 282 VAL A C 1
ATOM 2288 O O . VAL A 1 282 ? -35.315 2.526 33.982 1.00 88.50 282 VAL A O 1
ATOM 2291 N N . ILE A 1 283 ? -37.195 1.348 34.296 1.00 89.62 283 ILE A N 1
ATOM 2292 C CA . ILE A 1 283 ? -36.720 0.607 35.468 1.00 89.62 283 ILE A CA 1
ATOM 2293 C C . ILE A 1 283 ? -35.502 -0.263 35.132 1.00 89.62 283 ILE A C 1
ATOM 2295 O O . ILE A 1 283 ? -34.491 -0.196 35.832 1.00 89.62 283 ILE A O 1
ATOM 2299 N N . SER A 1 284 ? -35.566 -1.030 34.042 1.00 86.19 284 SER A N 1
ATOM 2300 C CA . SER A 1 284 ? -34.454 -1.842 33.539 1.00 86.19 284 SER A CA 1
ATOM 2301 C C . SER A 1 284 ? -33.206 -1.000 33.274 1.00 86.19 284 SER A C 1
ATOM 2303 O O . SER A 1 284 ? -32.111 -1.365 33.702 1.00 86.19 284 SER A O 1
ATOM 2305 N N . THR A 1 285 ? -33.382 0.180 32.670 1.00 85.81 285 THR A N 1
ATOM 2306 C CA . THR A 1 285 ? -32.293 1.137 32.421 1.00 85.81 285 THR A CA 1
ATOM 2307 C C . THR A 1 285 ? -31.646 1.608 33.725 1.00 85.81 285 THR A C 1
ATOM 2309 O O . THR A 1 285 ? -30.425 1.567 33.854 1.00 85.81 285 THR A O 1
ATOM 2312 N N . ILE A 1 286 ? -32.444 1.995 34.727 1.00 87.44 286 ILE A N 1
ATOM 2313 C CA . ILE A 1 286 ? -31.941 2.464 36.031 1.00 87.44 286 ILE A CA 1
ATOM 2314 C C . ILE A 1 286 ? -31.191 1.359 36.790 1.00 87.44 286 ILE A C 1
ATOM 2316 O O . ILE A 1 286 ? -30.230 1.639 37.513 1.00 87.44 286 ILE A O 1
ATOM 2320 N N . LEU A 1 287 ? -31.636 0.108 36.648 1.00 85.62 287 LEU A N 1
ATOM 2321 C CA . LEU A 1 287 ? -31.060 -1.054 37.326 1.00 85.62 287 LEU A CA 1
ATOM 2322 C C . LEU A 1 287 ? -29.873 -1.682 36.579 1.00 85.62 287 LEU A C 1
ATOM 2324 O O . LEU A 1 287 ? -29.248 -2.593 37.126 1.00 85.62 287 LEU A O 1
ATOM 2328 N N . GLY A 1 288 ? -29.566 -1.223 35.361 1.00 80.62 288 GLY A N 1
ATOM 2329 C CA . GLY A 1 288 ? -28.529 -1.815 34.513 1.00 80.62 288 GLY A CA 1
ATOM 2330 C C . GLY A 1 288 ? -28.857 -3.247 34.083 1.00 80.62 288 GLY A C 1
ATOM 2331 O O . GLY A 1 288 ? -27.957 -4.072 33.958 1.00 80.62 288 GLY A O 1
ATOM 2332 N N . ILE A 1 289 ? -30.145 -3.562 33.928 1.00 75.88 289 ILE A N 1
ATOM 2333 C CA . ILE A 1 289 ? -30.630 -4.878 33.506 1.00 75.88 289 ILE A CA 1
ATOM 2334 C C . ILE A 1 289 ? -31.015 -4.735 32.032 1.00 75.88 289 ILE A C 1
ATOM 2336 O O . ILE A 1 289 ? -32.038 -4.128 31.727 1.00 75.88 289 ILE A O 1
ATOM 2340 N N . ARG A 1 290 ? -30.165 -5.223 31.127 1.00 56.28 290 ARG A N 1
ATOM 2341 C CA . ARG A 1 290 ? -30.498 -5.417 29.710 1.00 56.28 290 ARG A CA 1
ATOM 2342 C C . ARG A 1 290 ? -30.678 -6.900 29.444 1.00 56.28 290 ARG A C 1
ATOM 2344 O O . ARG A 1 290 ? -29.846 -7.674 29.967 1.00 56.28 290 ARG A O 1
#

Radius of gyration: 39.31 Å; chains: 1; bounding box: 97×33×109 Å

Foldseek 3Di:
DCPPVVVVVPDDQDAAEDDAQKWKDFFQWIDGPPDIDGLVFFPDKDKDADDQDQPVVLVVQLVVLVVCCPPPVCVVVSVVSNVVSVVVSVVSVVVRVLRWMWIWTQGPVRHIYIYTANDPVLSVVVSVVSVVSSVDRGKIWMAGRNVSDIDTDPDDPDDDPDDDDDPPDDPDDDDDDDDPDPDDDDDDDDDPPDDDPDDDDDPPDDDDPDDDDDPLVVLLVQLVQLLVPDPDPDPLNVLSVQLNVCSVVVPPVSNLVSLQVPVCSLPDPSNVVRGDPVNNVVSCVSNVND

Secondary structure (DSSP, 8-state):
--TTTGGGS-----EEEE--SEEEEETTEEE-SS-EEEGGGEEEEEEEEPPP---HHHHHHHHHHHHHTTSTTTHHHHHHHHHHHHHHHHHHHHHHHS--EEEEEEETTS-EEEEEES-HHHHHHHHHHHHHHHHSTT--EEEETTTTEEEESS-----STT------S-S--------SSS----------S---------TT-----PPP---HHHHHHHHHHHHHH--S--HHHHHHHHHHHHHHTT-HHHHHHHHHHTHHHHTSHHHHTTS-HHHHHHHHHHHT--